Protein AF-0000000079077579 (afdb_homodimer)

Foldseek 3Di:
DDDDDDPCVVVVVLVVQLVCQVVVHPFQAWEDEPRDTGTHHLVLLLVFFVQSVCLLVVPDPQNRDRYHYDPDADPVLVNQVRVCSSPVDHDDDPVCNVRNVVVCVVRVGPPPD/DDDDDDPCVVVVVLVVQLVCQVVVHPFQAWEDEPRDTGTHHLVLLLVFFVQSVCLLVVPDPQNRDRYHYDPDADPVLVNQVRVCSSPVDHDDDPVCNVRNVVVCVVRRGPPPD

Secondary structure (DSSP, 8-state):
-EEEE-HHHHHHHHHHHHHHHHTT-S--EEEEETTEEEEE-HHHHHHHBHHHHHHHHS--GGGG-SEEE--SS-HHHHHHHHHHHHHSEEEE-TTTHHHHHHHHHHHTBSS--/-EEEE-HHHHHHHHHHHHHHHHTT-S--EEEEETTEEEEE-HHHHHHHBHHHHHHHHS--GGGG-SEEE--SS-HHHHHHHHHHHHHSEEEE-TTTHHHHHHHHHHTTBSS--

pLDDT: mean 91.96, std 8.27, range [50.0, 98.5]

Sequence (226 aa):
MRNIQCSSHKTFLLAQLGKFRNDSRLCDVTLVVKGTRINAHRLVLAASSKYFETMFTSGMVESREHDIKMNGIEARTLDALVNFCYSGEVNIDDNNVQDILAGACLLQLSDVKMRNIQCSSHKTFLLAQLGKFRNDSRLCDVTLVVKGTRINAHRLVLAASSKYFETMFTSGMVESREHDIKMNGIEARTLDALVNFCYSGEVNIDDNNVQDILAGACLLQLSDVK

InterPro domains:
  IPR000210 BTB/POZ domain [PF00651] (18-112)
  IPR000210 BTB/POZ domain [PS50097] (27-94)
  IPR000210 BTB/POZ domain [SM00225] (27-113)
  IPR011333 SKP1/BTB/POZ domain superfamily [G3DSA:3.30.710.10] (2-113)
  IPR011333 SKP1/BTB/POZ domain superfamily [SSF54695] (4-112)

Radius of gyration: 18.36 Å; Cα contacts (8 Å, |Δi|>4): 356; chains: 2; bounding box: 38×51×37 Å

Nearest PDB structures (foldseek):
  9etw-assembly1_B  TM=9.483E-01  e=9.171E-13  Homo sapiens
  8gq6-assembly1_A  TM=9.355E-01  e=5.181E-12  Homo sapiens
  8h3f-assembly1_M  TM=9.272E-01  e=2.490E-12  Homo sapiens
  8h33-assembly1_B  TM=9.217E-01  e=5.920E-12  Homo sapiens
  8h3r-assembly1_B  TM=9.304E-01  e=7.229E-12  Homo sapiens

Structure (mmCIF, N/CA/C/O backbone):
data_AF-0000000079077579-model_v1
#
loop_
_entity.id
_entity.type
_entity.pdbx_description
1 polymer 'BTB/POZ domain protein'
#
loop_
_atom_site.group_PDB
_atom_site.id
_atom_site.type_symbol
_atom_site.label_atom_id
_atom_site.label_alt_id
_atom_site.label_comp_id
_atom_site.label_asym_id
_atom_site.label_entity_id
_atom_site.label_seq_id
_atom_site.pdbx_PDB_ins_code
_atom_site.Cartn_x
_atom_site.Cartn_y
_atom_site.Cartn_z
_atom_site.occupancy
_atom_site.B_iso_or_equiv
_atom_site.auth_seq_id
_atom_site.auth_comp_id
_atom_site.auth_asym_id
_atom_site.auth_atom_id
_atom_site.pdbx_PDB_model_num
ATOM 1 N N . MET A 1 1 ? -14.906 -20.062 -17.391 1 66 1 MET A N 1
ATOM 2 C CA . MET A 1 1 ? -13.961 -19.141 -16.766 1 66 1 MET A CA 1
ATOM 3 C C . MET A 1 1 ? -14.531 -18.547 -15.477 1 66 1 MET A C 1
ATOM 5 O O . MET A 1 1 ? -15.664 -18.062 -15.469 1 66 1 MET A O 1
ATOM 9 N N . ARG A 1 2 ? -14.195 -19.219 -14.375 1 74.25 2 ARG A N 1
ATOM 10 C CA . ARG A 1 2 ? -14.758 -18.766 -13.102 1 74.25 2 ARG A CA 1
ATOM 11 C C . ARG A 1 2 ? -13.891 -17.688 -12.469 1 74.25 2 ARG A C 1
ATOM 13 O O . ARG A 1 2 ? -12.664 -17.766 -12.5 1 74.25 2 ARG A O 1
ATOM 20 N N . ASN A 1 3 ? -14.547 -16.5 -12.258 1 81.06 3 ASN A N 1
ATOM 21 C CA . ASN A 1 3 ? -13.914 -15.414 -11.523 1 81.06 3 ASN A CA 1
ATOM 22 C C . ASN A 1 3 ? -14.086 -15.57 -10.016 1 81.06 3 ASN A C 1
ATOM 24 O O . ASN A 1 3 ? -15.211 -15.68 -9.523 1 81.06 3 ASN A O 1
ATOM 28 N N . ILE A 1 4 ? -12.969 -15.891 -9.281 1 82 4 ILE A N 1
ATOM 29 C CA . ILE A 1 4 ? -13.016 -15.93 -7.824 1 82 4 ILE A CA 1
ATOM 30 C C . ILE A 1 4 ? -12.773 -14.531 -7.262 1 82 4 ILE A C 1
ATOM 32 O O . ILE A 1 4 ? -11.82 -13.852 -7.66 1 82 4 ILE A O 1
ATOM 36 N N . GLN A 1 5 ? -13.781 -13.961 -6.691 1 77.81 5 GLN A N 1
ATOM 37 C CA . GLN A 1 5 ? -13.664 -12.68 -6.004 1 77.81 5 GLN A CA 1
ATOM 38 C C . GLN A 1 5 ? -13.711 -12.859 -4.488 1 77.81 5 GLN A C 1
ATOM 40 O O . GLN A 1 5 ? -14.648 -13.469 -3.963 1 77.81 5 GLN A O 1
ATOM 45 N N . CYS A 1 6 ? -12.648 -12.555 -3.863 1 77.69 6 CYS A N 1
ATOM 46 C CA . CYS A 1 6 ? -12.641 -12.594 -2.404 1 77.69 6 CYS A CA 1
ATOM 47 C C . CYS A 1 6 ? -12.992 -11.234 -1.819 1 77.69 6 CYS A C 1
ATOM 49 O O . CYS A 1 6 ? -12.164 -10.32 -1.814 1 77.69 6 CYS A O 1
ATOM 51 N N . SER A 1 7 ? -14.172 -11.047 -1.451 1 74.38 7 SER A N 1
ATOM 52 C CA . SER A 1 7 ? -14.703 -9.766 -0.982 1 74.38 7 SER A CA 1
ATOM 53 C C . SER A 1 7 ? -14.008 -9.312 0.297 1 74.38 7 SER A C 1
ATOM 55 O O . SER A 1 7 ? -13.93 -8.117 0.574 1 74.38 7 SER A O 1
ATOM 57 N N . SER A 1 8 ? -13.523 -10.305 0.993 1 82.25 8 SER A N 1
ATOM 58 C CA . SER A 1 8 ? -12.883 -9.961 2.258 1 82.25 8 SER A CA 1
ATOM 59 C C . SER A 1 8 ? -11.453 -9.484 2.043 1 82.25 8 SER A C 1
ATOM 61 O O . SER A 1 8 ? -10.82 -8.961 2.963 1 82.25 8 SER A O 1
ATOM 63 N N . HIS A 1 9 ? -11.016 -9.664 0.833 1 86.44 9 HIS A N 1
ATOM 64 C CA . HIS A 1 9 ? -9.617 -9.344 0.563 1 86.44 9 HIS A CA 1
ATOM 65 C C . HIS A 1 9 ? -9.344 -7.855 0.756 1 86.44 9 HIS A C 1
ATOM 67 O O . HIS A 1 9 ? -8.344 -7.477 1.359 1 86.44 9 HIS A O 1
ATOM 73 N N . LYS A 1 10 ? -10.258 -7.059 0.278 1 84.94 10 LYS A N 1
ATOM 74 C CA . LYS A 1 10 ? -10.078 -5.609 0.347 1 84.94 10 LYS A CA 1
ATOM 75 C C . LYS A 1 10 ? -9.945 -5.141 1.793 1 84.94 10 LYS A C 1
ATOM 77 O O . LYS A 1 10 ? -9.008 -4.41 2.129 1 84.94 10 LYS A O 1
ATOM 82 N N . THR A 1 11 ? -10.859 -5.605 2.514 1 86.38 11 THR A N 1
ATOM 83 C CA . THR A 1 11 ? -10.844 -5.227 3.924 1 86.38 11 THR A CA 1
ATOM 84 C C . THR A 1 11 ? -9.602 -5.773 4.613 1 86.38 11 THR A C 1
ATOM 86 O O . THR A 1 11 ? -8.992 -5.086 5.438 1 86.38 11 THR A O 1
ATOM 89 N N . PHE A 1 12 ? -9.273 -6.969 4.254 1 90.62 12 PHE A N 1
ATOM 90 C CA . PHE A 1 12 ? -8.086 -7.594 4.836 1 90.62 12 PHE A CA 1
ATOM 91 C C . PHE A 1 12 ? -6.828 -6.824 4.465 1 90.62 12 PHE A C 1
ATOM 93 O O . PHE A 1 12 ? -6 -6.527 5.328 1 90.62 12 PHE A O 1
ATOM 100 N N . LEU A 1 13 ? -6.707 -6.492 3.25 1 92.62 13 LEU A N 1
ATOM 101 C CA . LEU A 1 13 ? -5.527 -5.785 2.766 1 92.62 13 LEU A CA 1
ATOM 102 C C . LEU A 1 13 ? -5.371 -4.441 3.471 1 92.62 13 LEU A C 1
ATOM 104 O O . LEU A 1 13 ? -4.281 -4.102 3.938 1 92.62 13 LEU A O 1
ATOM 108 N N . LEU A 1 14 ? -6.434 -3.725 3.6 1 90.5 14 LEU A N 1
ATOM 109 C CA . LEU A 1 14 ? -6.387 -2.414 4.242 1 90.5 14 LEU A CA 1
ATOM 110 C C . LEU A 1 14 ? -5.98 -2.539 5.703 1 90.5 14 LEU A C 1
ATOM 112 O O . LEU A 1 14 ? -5.184 -1.739 6.199 1 90.5 14 LEU A O 1
ATOM 116 N N . ALA A 1 15 ? -6.551 -3.508 6.344 1 93.31 15 ALA A N 1
ATOM 117 C CA . ALA A 1 15 ? -6.199 -3.75 7.742 1 93.31 15 ALA A CA 1
ATOM 118 C C . ALA A 1 15 ? -4.711 -4.062 7.883 1 93.31 15 ALA A C 1
ATOM 120 O O . ALA A 1 15 ? -4.055 -3.582 8.812 1 93.31 15 ALA A O 1
ATOM 121 N N . GLN A 1 16 ? -4.234 -4.801 6.957 1 95.31 16 GLN A N 1
ATOM 122 C CA . GLN A 1 16 ? -2.824 -5.176 7 1 95.31 16 GLN A CA 1
ATOM 123 C C . GLN A 1 16 ? -1.927 -3.969 6.738 1 95.31 16 GLN A C 1
ATOM 125 O O . GLN A 1 16 ? -0.873 -3.828 7.363 1 95.31 16 GLN A O 1
ATOM 130 N N . LEU A 1 17 ? -2.328 -3.115 5.812 1 96.88 17 LEU A N 1
ATOM 131 C CA . LEU A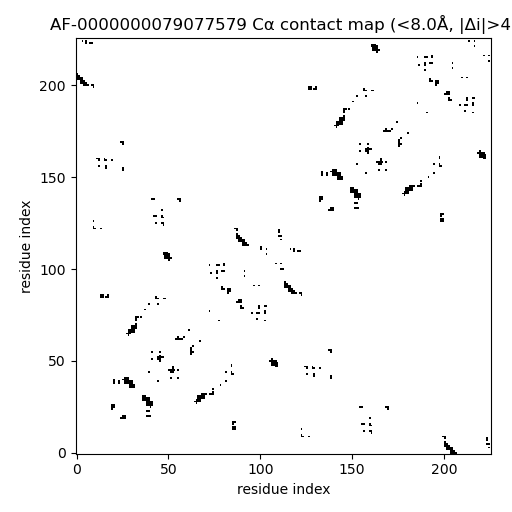 1 17 ? -1.558 -1.9 5.57 1 96.88 17 LEU A CA 1
ATOM 132 C C . LEU A 1 17 ? -1.442 -1.066 6.84 1 96.88 17 LEU A C 1
ATOM 134 O O . LEU A 1 17 ? -0.363 -0.563 7.164 1 96.88 17 LEU A O 1
ATOM 138 N N . GLY A 1 18 ? -2.561 -0.955 7.516 1 96.31 18 GLY A N 1
ATOM 139 C CA . GLY A 1 18 ? -2.541 -0.246 8.781 1 96.31 18 GLY A CA 1
ATOM 140 C C . GLY A 1 18 ? -1.632 -0.889 9.812 1 96.31 18 GLY A C 1
ATOM 141 O O . GLY A 1 18 ? -0.899 -0.195 10.523 1 96.31 18 GLY A O 1
ATOM 142 N N . LYS A 1 19 ? -1.701 -2.17 9.898 1 97.12 19 LYS A N 1
ATOM 143 C CA . LYS A 1 19 ? -0.856 -2.908 10.836 1 97.12 19 LYS A CA 1
ATOM 144 C C . LYS A 1 19 ? 0.623 -2.705 10.516 1 97.12 19 LYS A C 1
ATOM 146 O O . LYS A 1 19 ? 1.438 -2.516 11.422 1 97.12 19 LYS A O 1
ATOM 151 N N . PHE A 1 20 ? 0.963 -2.758 9.297 1 97.25 20 PHE A N 1
ATOM 152 C CA . PHE A 1 20 ? 2.346 -2.549 8.883 1 97.25 20 PHE A CA 1
ATOM 153 C C . PHE A 1 20 ? 2.83 -1.164 9.297 1 97.25 20 PHE A C 1
ATOM 155 O O . PHE A 1 20 ? 3.973 -1.004 9.727 1 97.25 20 PHE A O 1
ATOM 162 N N . ARG A 1 21 ? 1.943 -0.185 9.141 1 97.5 21 ARG A N 1
ATOM 163 C CA . ARG A 1 21 ? 2.33 1.158 9.562 1 97.5 21 ARG A CA 1
ATOM 164 C C . ARG A 1 21 ? 2.539 1.222 11.07 1 97.5 21 ARG A C 1
ATOM 166 O O . ARG A 1 21 ? 3.547 1.752 11.539 1 97.5 21 ARG A O 1
ATOM 173 N N . ASN A 1 22 ? 1.614 0.66 11.836 1 96.38 22 ASN A N 1
ATOM 174 C CA . ASN A 1 22 ? 1.682 0.683 13.289 1 96.38 22 ASN A CA 1
ATOM 175 C C . ASN A 1 22 ? 2.939 -0.014 13.805 1 96.38 22 ASN A C 1
ATOM 177 O O . ASN A 1 22 ? 3.51 0.394 14.82 1 96.38 22 ASN A O 1
ATOM 181 N N . ASP A 1 23 ? 3.373 -1.001 13.094 1 96.38 23 ASP A N 1
ATOM 182 C CA . ASP A 1 23 ? 4.559 -1.768 13.469 1 96.38 23 ASP A CA 1
ATOM 183 C C . ASP A 1 23 ? 5.816 -1.173 12.844 1 96.38 23 ASP A C 1
ATOM 185 O O . ASP A 1 23 ? 6.91 -1.722 13 1 96.38 23 ASP A O 1
ATOM 189 N N . SER A 1 24 ? 5.68 -0.081 12.18 1 95.94 24 SER A N 1
ATOM 190 C CA . SER A 1 24 ? 6.785 0.564 11.477 1 95.94 24 SER A CA 1
ATOM 191 C C . SER A 1 24 ? 7.52 -0.424 10.578 1 95.94 24 SER A C 1
ATOM 193 O O . SER A 1 24 ? 8.75 -0.406 10.5 1 95.94 24 SER A O 1
ATOM 195 N N . ARG A 1 25 ? 6.742 -1.305 9.945 1 95.56 25 ARG A N 1
ATOM 196 C CA . ARG A 1 25 ? 7.301 -2.275 9.016 1 95.56 25 ARG A CA 1
ATOM 197 C C . ARG A 1 25 ? 7.164 -1.793 7.574 1 95.56 25 ARG A C 1
ATOM 199 O O . ARG A 1 25 ? 6.113 -1.28 7.184 1 95.56 25 ARG A O 1
ATOM 206 N N . LEU A 1 26 ? 8.234 -1.85 6.848 1 96 26 LEU A N 1
ATOM 207 C CA . LEU A 1 26 ? 8.344 -1.517 5.43 1 96 26 LEU A CA 1
ATOM 208 C C . LEU A 1 26 ? 8.047 -0.04 5.195 1 96 26 LEU A C 1
ATOM 210 O O . LEU A 1 26 ? 7.738 0.363 4.07 1 96 26 LEU A O 1
ATOM 214 N N . CYS A 1 27 ? 7.957 0.761 6.25 1 97.5 27 CYS A N 1
ATOM 215 C CA . CYS A 1 27 ? 7.805 2.199 6.062 1 97.5 27 CYS A CA 1
ATOM 216 C C . CYS A 1 27 ? 9 2.781 5.312 1 97.5 27 CYS A C 1
ATOM 218 O O . CYS A 1 27 ? 10.148 2.463 5.621 1 97.5 27 CYS A O 1
ATOM 220 N N . ASP A 1 28 ? 8.688 3.697 4.363 1 96.62 28 ASP A N 1
ATOM 221 C CA . ASP A 1 28 ? 9.781 4.195 3.539 1 96.62 28 ASP A CA 1
ATOM 222 C C . ASP A 1 28 ? 9.812 5.723 3.527 1 96.62 28 ASP A C 1
ATOM 224 O O . ASP A 1 28 ? 10.531 6.328 2.734 1 96.62 28 ASP A O 1
ATOM 228 N N . VAL A 1 29 ? 9.039 6.367 4.324 1 97.56 29 VAL A N 1
ATOM 229 C CA . VAL A 1 29 ? 9.078 7.82 4.461 1 97.56 29 VAL A CA 1
ATOM 230 C C . VAL A 1 29 ? 8.711 8.219 5.891 1 97.56 29 VAL A C 1
ATOM 232 O O . VAL A 1 29 ? 7.902 7.547 6.535 1 97.56 29 VAL A O 1
ATOM 235 N N . THR A 1 30 ? 9.352 9.18 6.324 1 98.12 30 THR A N 1
ATOM 236 C CA . THR A 1 30 ? 9.023 9.812 7.598 1 98.12 30 THR A CA 1
ATOM 237 C C . THR A 1 30 ? 8.672 11.289 7.391 1 98.12 30 THR A C 1
ATOM 239 O O . THR A 1 30 ? 9.469 12.047 6.836 1 98.12 30 THR A O 1
ATOM 242 N N . LEU A 1 31 ? 7.445 11.664 7.805 1 97.62 31 LEU A N 1
ATOM 243 C CA . LEU A 1 31 ? 7.031 13.062 7.773 1 97.62 31 LEU A CA 1
ATOM 244 C C . LEU A 1 31 ? 7.363 13.758 9.094 1 97.62 31 LEU A C 1
ATOM 246 O O . LEU A 1 31 ? 7.016 13.258 10.164 1 97.62 31 LEU A O 1
ATOM 250 N N . VAL A 1 32 ? 8.062 14.867 8.969 1 97.75 32 VAL A N 1
ATOM 251 C CA . VAL A 1 32 ? 8.555 15.547 10.164 1 97.75 32 VAL A CA 1
ATOM 252 C C . VAL A 1 32 ? 7.875 16.906 10.305 1 97.75 32 VAL A C 1
ATOM 254 O O . VAL A 1 32 ? 7.875 17.703 9.359 1 97.75 32 VAL A O 1
ATOM 257 N N . VAL A 1 33 ? 7.219 17.094 11.461 1 96.62 33 VAL A N 1
ATOM 258 C CA . VAL A 1 33 ? 6.602 18.359 11.797 1 96.62 33 VAL A CA 1
ATOM 259 C C . VAL A 1 33 ? 7.078 18.828 13.172 1 96.62 33 VAL A C 1
ATOM 261 O O . VAL A 1 33 ? 6.707 18.25 14.195 1 96.62 33 VAL A O 1
ATOM 264 N N . LYS A 1 34 ? 7.809 19.953 13.234 1 93.5 34 LYS A N 1
ATOM 265 C CA . LYS A 1 34 ? 8.289 20.547 14.484 1 93.5 34 LYS A CA 1
ATOM 266 C C . LYS A 1 34 ? 8.812 19.469 15.43 1 93.5 34 LYS A C 1
ATOM 268 O O . LYS A 1 34 ? 8.422 19.422 16.609 1 93.5 34 LYS A O 1
ATOM 273 N N . GLY A 1 35 ? 9.586 18.594 14.977 1 94.19 35 GLY A N 1
ATOM 274 C CA . GLY A 1 35 ? 10.25 17.578 15.789 1 94.19 35 GLY A CA 1
ATOM 275 C C . GLY A 1 35 ? 9.484 16.266 15.867 1 94.19 35 GLY A C 1
ATOM 276 O O . GLY A 1 35 ? 10.039 15.242 16.25 1 94.19 35 GLY A O 1
ATOM 277 N N . THR A 1 36 ? 8.203 16.281 15.562 1 97.06 36 THR A N 1
ATOM 278 C CA . THR A 1 36 ? 7.406 15.07 15.539 1 97.06 36 THR A CA 1
ATOM 279 C C . THR A 1 36 ? 7.656 14.281 14.258 1 97.06 36 THR A C 1
ATOM 281 O O . THR A 1 36 ? 7.715 14.859 13.172 1 97.06 36 THR A O 1
ATOM 284 N N . ARG A 1 37 ? 7.836 12.938 14.445 1 97.69 37 ARG A N 1
ATOM 285 C CA . ARG A 1 37 ? 8.133 12.055 13.328 1 97.69 37 ARG A CA 1
ATOM 286 C C . ARG A 1 37 ? 6.988 11.078 13.086 1 97.69 37 ARG A C 1
ATOM 288 O O . ARG A 1 37 ? 6.562 10.375 14.008 1 97.69 37 ARG A O 1
ATOM 295 N N . ILE A 1 38 ? 6.441 11.062 11.867 1 97.88 38 ILE A N 1
ATOM 296 C CA . ILE A 1 38 ? 5.328 10.203 11.477 1 97.88 38 ILE A CA 1
ATOM 297 C C . ILE A 1 38 ? 5.766 9.281 10.344 1 97.88 38 ILE A C 1
ATOM 299 O O . ILE A 1 38 ? 5.973 9.734 9.211 1 97.88 38 ILE A O 1
ATOM 303 N N . ASN A 1 39 ? 5.863 7.996 10.68 1 98 39 ASN A N 1
ATOM 304 C CA . ASN A 1 39 ? 6.242 7.012 9.672 1 98 39 ASN A CA 1
ATOM 305 C C . ASN A 1 39 ? 5.055 6.602 8.805 1 98 39 ASN A C 1
ATOM 307 O O . ASN A 1 39 ? 3.934 6.48 9.305 1 98 39 ASN A O 1
ATOM 311 N N . ALA A 1 40 ? 5.336 6.426 7.551 1 98.25 40 ALA A N 1
ATOM 312 C CA . ALA A 1 40 ? 4.281 6.016 6.629 1 98.25 40 ALA A CA 1
ATOM 313 C C . ALA A 1 40 ? 4.867 5.316 5.406 1 98.25 40 ALA A C 1
ATOM 315 O O . ALA A 1 40 ? 6.074 5.07 5.34 1 98.25 40 ALA A O 1
ATOM 316 N N . HIS A 1 41 ? 4.043 4.875 4.562 1 98.5 41 HIS A N 1
ATOM 317 C CA . HIS A 1 41 ? 4.414 4.328 3.26 1 98.5 41 HIS A CA 1
ATOM 318 C C . HIS A 1 41 ? 4.086 5.309 2.139 1 98.5 41 HIS A C 1
ATOM 320 O O . HIS A 1 41 ? 2.945 5.762 2.018 1 98.5 41 HIS A O 1
ATOM 326 N N . ARG A 1 42 ? 5.074 5.59 1.284 1 98.06 42 ARG A N 1
ATOM 327 C CA . ARG A 1 42 ? 4.859 6.492 0.159 1 98.06 42 ARG A CA 1
ATOM 328 C C . ARG A 1 42 ? 3.68 6.035 -0.693 1 98.06 42 ARG A C 1
ATOM 330 O O . ARG A 1 42 ? 2.859 6.855 -1.118 1 98.06 42 ARG A O 1
ATOM 337 N N . LEU A 1 43 ? 3.574 4.754 -0.925 1 98 43 LEU A N 1
ATOM 338 C CA . LEU A 1 43 ? 2.551 4.176 -1.79 1 98 43 LEU A CA 1
ATOM 339 C C . LEU A 1 43 ? 1.154 4.508 -1.277 1 98 43 LEU A C 1
ATOM 341 O O . LEU A 1 43 ? 0.307 4.984 -2.035 1 98 43 LEU A O 1
ATOM 345 N N . VAL A 1 44 ? 0.924 4.266 0.018 1 97.81 44 VAL A N 1
ATOM 346 C CA . VAL A 1 44 ? -0.395 4.48 0.603 1 97.81 44 VAL A CA 1
ATOM 347 C C . VAL A 1 44 ? -0.73 5.973 0.583 1 97.81 44 VAL A C 1
ATOM 349 O O . VAL A 1 44 ? -1.842 6.359 0.218 1 97.81 44 VAL A O 1
ATOM 352 N N . LEU A 1 45 ? 0.228 6.812 0.948 1 97.44 45 LEU A N 1
ATOM 353 C CA . LEU A 1 45 ? 0.012 8.258 0.939 1 97.44 45 LEU A CA 1
ATOM 354 C C . LEU A 1 45 ? -0.295 8.75 -0.47 1 97.44 45 LEU A C 1
ATOM 356 O O . LEU A 1 45 ? -1.256 9.492 -0.676 1 97.44 45 LEU A O 1
ATOM 360 N N . ALA A 1 46 ? 0.483 8.328 -1.456 1 97.25 46 ALA A N 1
ATOM 361 C CA . ALA A 1 46 ? 0.306 8.75 -2.842 1 97.25 46 ALA A CA 1
ATOM 362 C C . ALA A 1 46 ? -1.035 8.281 -3.395 1 97.25 46 ALA A C 1
ATOM 364 O O . ALA A 1 46 ? -1.666 8.977 -4.191 1 97.25 46 ALA A O 1
ATOM 365 N N . ALA A 1 47 ? -1.442 7.133 -2.961 1 96.5 47 ALA A N 1
ATOM 366 C CA . ALA A 1 47 ? -2.684 6.539 -3.453 1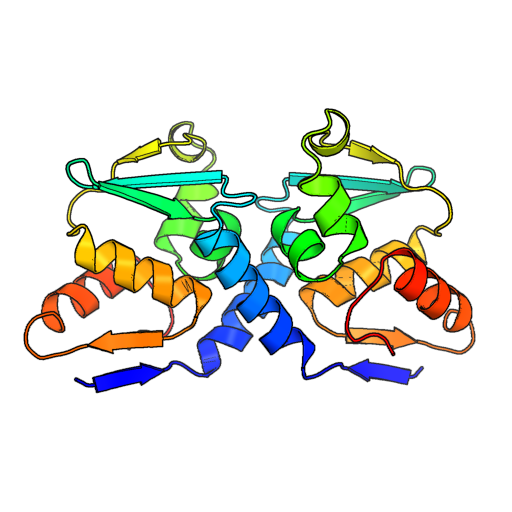 96.5 47 ALA A CA 1
ATOM 367 C C . ALA A 1 47 ? -3.9 7.258 -2.879 1 96.5 47 ALA A C 1
ATOM 369 O O . ALA A 1 47 ? -4.996 7.18 -3.438 1 96.5 47 ALA A O 1
ATOM 370 N N . SER A 1 48 ? -3.768 7.926 -1.803 1 95.75 48 SER A N 1
ATOM 371 C CA . SER A 1 48 ? -4.898 8.516 -1.097 1 95.75 48 SER A CA 1
ATOM 372 C C . SER A 1 48 ? -4.895 10.039 -1.22 1 95.75 48 SER A C 1
ATOM 374 O O . SER A 1 48 ? -5.902 10.695 -0.95 1 95.75 48 SER A O 1
ATOM 376 N N . SER A 1 49 ? -3.816 10.617 -1.579 1 96.12 49 SER A N 1
ATOM 377 C CA . SER A 1 49 ? -3.611 12.062 -1.56 1 96.12 49 SER 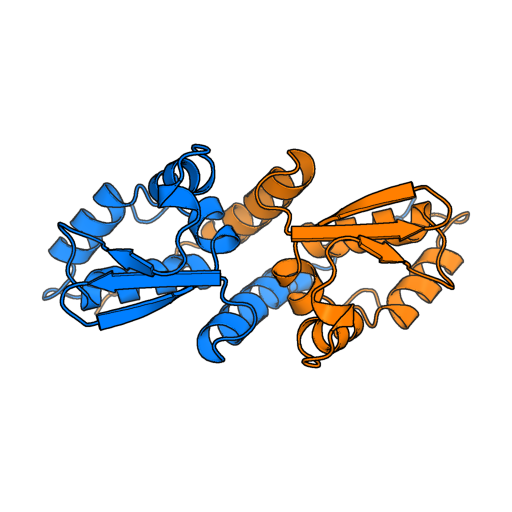A CA 1
ATOM 378 C C . SER A 1 49 ? -2.895 12.539 -2.82 1 96.12 49 SER A C 1
ATOM 380 O O . SER A 1 49 ? -1.755 12.148 -3.078 1 96.12 49 SER A O 1
ATOM 382 N N . LYS A 1 50 ? -3.531 13.43 -3.582 1 95.31 50 LYS A N 1
ATOM 383 C CA . LYS A 1 50 ? -2.908 13.977 -4.785 1 95.31 50 LYS A CA 1
ATOM 384 C C . LYS A 1 50 ? -1.664 14.789 -4.438 1 95.31 50 LYS A C 1
ATOM 386 O O . LYS A 1 50 ? -0.699 14.812 -5.207 1 95.31 50 LYS A O 1
ATOM 391 N N . TYR A 1 51 ? -1.635 15.422 -3.318 1 95.62 51 TYR A N 1
ATOM 392 C CA . TYR A 1 51 ? -0.473 16.141 -2.805 1 95.62 51 TYR A CA 1
ATOM 393 C C . TYR A 1 51 ? 0.726 15.203 -2.668 1 95.62 51 TYR A C 1
ATOM 395 O O . TYR A 1 51 ? 1.795 15.477 -3.221 1 95.62 51 TYR A O 1
ATOM 403 N N . PHE A 1 52 ? 0.529 14.117 -2.014 1 96.38 52 PHE A N 1
ATOM 404 C CA . PHE A 1 52 ? 1.61 13.164 -1.804 1 96.38 52 PHE A CA 1
ATOM 405 C C . PHE A 1 52 ? 1.954 12.438 -3.1 1 96.38 52 PHE A C 1
ATOM 407 O O . PHE A 1 52 ? 3.115 12.102 -3.34 1 96.38 52 PHE A O 1
ATOM 414 N N . GLU A 1 53 ? 0.937 12.188 -3.93 1 96.62 53 GLU A N 1
ATOM 415 C CA . GLU A 1 53 ? 1.222 11.586 -5.23 1 96.62 53 GLU A CA 1
ATOM 416 C C . GLU A 1 53 ? 2.188 12.453 -6.035 1 96.62 53 GLU A C 1
ATOM 418 O O . GLU A 1 53 ? 3.189 11.953 -6.555 1 96.62 53 GLU A O 1
ATOM 423 N N . THR A 1 54 ? 1.913 13.695 -6.145 1 95.5 54 THR A N 1
ATOM 424 C CA . THR A 1 54 ? 2.766 14.633 -6.863 1 95.5 54 THR A CA 1
ATOM 425 C C . THR A 1 54 ? 4.148 14.711 -6.219 1 95.5 54 THR A C 1
ATOM 427 O O . THR A 1 54 ? 5.164 14.672 -6.914 1 95.5 54 THR A O 1
ATOM 430 N N . MET A 1 55 ? 4.168 14.727 -4.969 1 94.44 55 MET A N 1
ATOM 431 C CA . MET A 1 55 ? 5.422 14.844 -4.234 1 94.44 55 MET A CA 1
ATOM 432 C C . MET A 1 55 ? 6.328 13.648 -4.496 1 94.44 55 MET A C 1
ATOM 434 O O . MET A 1 55 ? 7.516 13.812 -4.77 1 94.44 55 MET A O 1
ATOM 438 N N . PHE A 1 56 ? 5.754 12.469 -4.453 1 96 56 PHE A N 1
ATOM 439 C CA . PHE A 1 56 ? 6.574 11.258 -4.484 1 96 56 PHE A CA 1
ATOM 440 C C . PHE A 1 56 ? 6.836 10.82 -5.918 1 96 56 PHE A C 1
ATOM 442 O O . PHE A 1 56 ? 7.703 9.977 -6.168 1 96 56 PHE A O 1
ATOM 449 N N . THR A 1 57 ? 6.102 11.328 -6.852 1 94.25 57 THR A N 1
ATOM 450 C CA . THR A 1 57 ? 6.293 1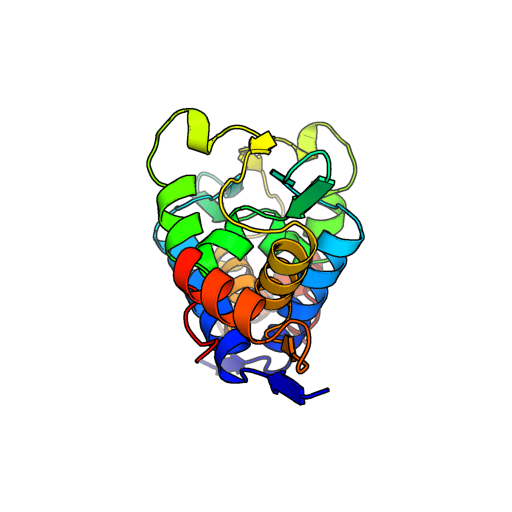0.891 -8.227 1 94.25 57 THR A CA 1
ATOM 451 C C . THR A 1 57 ? 6.867 12.016 -9.078 1 94.25 57 THR A C 1
ATOM 453 O O . THR A 1 57 ? 7 11.875 -10.297 1 94.25 57 THR A O 1
ATOM 456 N N . SER A 1 58 ? 7.16 13.141 -8.586 1 90.38 58 SER A N 1
ATOM 457 C CA . SER A 1 58 ? 7.656 14.312 -9.297 1 90.38 58 SER A CA 1
ATOM 458 C C . SER A 1 58 ? 9.062 14.078 -9.836 1 90.38 58 SER A C 1
ATOM 460 O O . SER A 1 58 ? 9.492 14.758 -10.773 1 90.38 58 SER A O 1
ATOM 462 N N . GLY A 1 59 ? 9.805 13.133 -9.414 1 85.44 59 GLY A N 1
ATOM 463 C CA . GLY A 1 59 ? 11.164 12.859 -9.867 1 85.44 59 GLY A CA 1
ATOM 464 C C . GLY A 1 59 ? 12.203 13.75 -9.219 1 85.44 59 GLY A C 1
ATOM 465 O O . GLY A 1 59 ? 13.398 13.57 -9.43 1 85.44 59 GLY A O 1
ATOM 466 N N . MET A 1 60 ? 11.812 14.594 -8.383 1 85.56 60 MET A N 1
ATOM 467 C CA . MET A 1 60 ? 12.75 15.508 -7.723 1 85.56 60 MET A CA 1
ATOM 468 C C . MET A 1 60 ? 13.492 14.805 -6.59 1 85.56 60 MET A C 1
ATOM 470 O O . MET A 1 60 ? 12.984 13.836 -6.02 1 85.56 60 MET A O 1
ATOM 474 N N . VAL A 1 61 ? 14.594 15.289 -6.297 1 85.12 61 VAL A N 1
ATOM 475 C CA . VAL A 1 61 ? 15.461 14.711 -5.277 1 85.12 61 VAL A CA 1
ATOM 476 C C . VAL A 1 61 ? 14.727 14.656 -3.941 1 85.12 61 VAL A C 1
ATOM 478 O O . VAL A 1 61 ? 14.789 13.648 -3.232 1 85.12 61 VAL A O 1
ATOM 481 N N . GLU A 1 62 ? 14.023 15.719 -3.629 1 81.06 62 GLU A N 1
ATOM 482 C CA . GLU A 1 62 ? 13.336 15.836 -2.346 1 81.06 62 GLU A CA 1
ATOM 483 C C . GLU A 1 62 ? 12.273 14.75 -2.191 1 81.06 62 GLU A C 1
ATOM 485 O O . GLU A 1 62 ? 11.93 14.367 -1.073 1 81.06 62 GLU A O 1
ATOM 490 N N . SER A 1 63 ? 11.859 14.312 -3.365 1 83.12 63 SER A N 1
ATOM 491 C CA . SER A 1 63 ? 10.789 13.312 -3.34 1 83.12 63 SER A CA 1
ATOM 492 C C . SER A 1 63 ? 11.32 11.953 -2.906 1 83.12 63 SER A C 1
ATOM 494 O O . SER A 1 63 ? 10.547 11.07 -2.527 1 83.12 63 SER A O 1
ATOM 496 N N . ARG A 1 64 ? 12.609 11.859 -2.828 1 88.81 64 ARG A N 1
ATOM 497 C CA . ARG A 1 64 ? 13.219 10.57 -2.518 1 88.81 64 ARG A CA 1
ATOM 498 C C . ARG A 1 64 ? 13.82 10.57 -1.119 1 88.81 64 ARG A C 1
ATOM 500 O O . ARG A 1 64 ? 14.297 9.539 -0.641 1 88.81 64 ARG A O 1
ATOM 507 N N . GLU A 1 65 ? 13.766 11.703 -0.508 1 92.62 65 GLU A N 1
ATOM 508 C CA . GLU A 1 65 ? 14.281 11.773 0.855 1 92.62 65 GLU A CA 1
ATOM 509 C C . GLU A 1 65 ? 13.43 10.945 1.812 1 92.62 65 GLU A C 1
ATOM 511 O O . GLU A 1 65 ? 12.211 10.867 1.652 1 92.62 65 GLU A O 1
ATOM 516 N N . HIS A 1 66 ? 14.156 10.391 2.723 1 94.69 66 HIS A N 1
ATOM 517 C CA . HIS A 1 66 ? 13.445 9.578 3.707 1 94.69 66 HIS A CA 1
ATOM 518 C C . HIS A 1 66 ? 12.648 10.453 4.668 1 94.69 66 HIS A C 1
ATOM 520 O O . HIS A 1 66 ? 11.5 10.148 4.988 1 94.69 66 HIS A O 1
ATOM 526 N N . ASP A 1 67 ? 13.406 11.516 5.219 1 96.75 67 ASP A N 1
ATOM 527 C CA . ASP A 1 67 ? 12.742 12.461 6.105 1 96.75 67 ASP A CA 1
ATOM 528 C C . ASP A 1 67 ? 12.266 13.695 5.34 1 96.75 67 ASP A C 1
ATOM 530 O O . ASP A 1 67 ? 13.078 14.438 4.781 1 96.75 67 ASP A O 1
ATOM 534 N N . ILE A 1 68 ? 11 13.914 5.355 1 96.06 68 ILE A N 1
ATOM 535 C CA . ILE A 1 68 ? 10.422 15.055 4.656 1 96.06 68 ILE A CA 1
ATOM 536 C C . ILE A 1 68 ? 9.82 16.031 5.672 1 96.06 68 ILE A C 1
ATOM 538 O O . ILE A 1 68 ? 8.938 15.656 6.445 1 96.06 68 ILE A O 1
ATOM 542 N N . LYS A 1 69 ? 10.258 17.234 5.664 1 95.69 69 LYS A N 1
ATOM 543 C CA . LYS A 1 69 ? 9.719 18.281 6.543 1 95.69 69 LYS A CA 1
ATOM 544 C C . LYS A 1 69 ? 8.414 18.844 5.988 1 95.69 69 LYS A C 1
ATOM 546 O O . LYS A 1 69 ? 8.352 19.234 4.824 1 95.69 69 LYS A O 1
ATOM 551 N N . MET A 1 70 ? 7.441 18.734 6.785 1 94.44 70 MET A N 1
ATOM 552 C CA . MET A 1 70 ? 6.141 19.281 6.422 1 94.44 70 MET A CA 1
ATOM 553 C C . MET A 1 70 ? 5.914 20.625 7.105 1 94.44 70 MET A C 1
ATOM 555 O O . MET A 1 70 ? 6.133 20.766 8.312 1 94.44 70 MET A O 1
ATOM 559 N N . ASN A 1 71 ? 5.461 21.578 6.305 1 92.75 71 ASN A N 1
ATOM 560 C CA . ASN A 1 71 ? 5.137 22.891 6.828 1 92.75 71 ASN A CA 1
ATOM 561 C C . ASN A 1 71 ? 3.656 23.219 6.652 1 92.75 71 ASN A C 1
ATOM 563 O O . ASN A 1 71 ? 2.988 22.641 5.789 1 92.75 71 ASN A O 1
ATOM 567 N N . GLY A 1 72 ? 3.105 24.094 7.512 1 92.12 72 GLY A N 1
ATOM 568 C CA . GLY A 1 72 ? 1.747 24.578 7.328 1 92.12 72 GLY A CA 1
ATOM 569 C C . GLY A 1 72 ? 0.698 23.625 7.887 1 92.12 72 GLY A C 1
ATOM 570 O O . GLY A 1 72 ? -0.494 23.781 7.613 1 92.12 72 GLY A O 1
ATOM 571 N N . ILE A 1 73 ? 1.13 22.594 8.578 1 95.5 73 ILE A N 1
ATOM 572 C CA . ILE A 1 73 ? 0.181 21.672 9.172 1 95.5 73 ILE A CA 1
ATOM 573 C C . ILE A 1 73 ? 0.681 21.219 10.547 1 95.5 73 ILE A C 1
ATOM 575 O O . ILE A 1 73 ? 1.88 21 10.734 1 95.5 73 ILE A O 1
ATOM 579 N N . GLU A 1 74 ? -0.225 21.141 11.438 1 95.94 74 GLU A N 1
ATOM 580 C CA . GLU A 1 74 ? 0.129 20.703 12.781 1 95.94 74 GLU A CA 1
ATOM 581 C C . GLU A 1 74 ? 0.353 19.188 12.82 1 95.94 74 GLU A C 1
ATOM 583 O O . GLU A 1 74 ? -0.287 18.438 12.086 1 95.94 74 GLU A O 1
ATOM 588 N N . ALA A 1 75 ? 1.181 18.75 13.852 1 96.44 75 ALA A N 1
ATOM 589 C CA . ALA A 1 75 ? 1.556 17.344 13.961 1 96.44 75 ALA A CA 1
ATOM 590 C C . ALA A 1 75 ? 0.332 16.469 14.211 1 96.44 75 ALA A C 1
ATOM 592 O O . ALA A 1 75 ? 0.165 15.422 13.57 1 96.44 75 ALA A O 1
ATOM 593 N N . ARG A 1 76 ? -0.481 16.891 15.125 1 95.75 76 ARG A N 1
ATOM 594 C CA . ARG A 1 76 ? -1.663 16.109 15.461 1 95.75 76 ARG A CA 1
ATOM 595 C C . ARG A 1 76 ? -2.598 15.977 14.266 1 95.75 76 ARG A C 1
ATOM 597 O O . ARG A 1 76 ? -3.156 14.906 14.023 1 95.75 76 ARG A O 1
ATOM 604 N N . THR A 1 77 ? -2.76 17.031 13.531 1 96.75 77 THR A N 1
ATOM 605 C CA . THR A 1 77 ? -3.607 17.031 12.352 1 96.75 77 THR A CA 1
ATOM 606 C C . THR A 1 77 ? -3.033 16.125 11.266 1 96.75 77 THR A C 1
ATOM 608 O O . THR A 1 77 ? -3.758 15.32 10.672 1 96.75 77 THR A O 1
ATOM 611 N N . LEU A 1 78 ? -1.742 16.234 11.055 1 97.56 78 LEU A N 1
ATOM 612 C CA . LEU A 1 78 ? -1.093 15.391 10.062 1 97.56 78 LEU A CA 1
ATOM 613 C C . LEU A 1 78 ? -1.242 13.922 10.422 1 97.56 78 LEU A C 1
ATOM 615 O O . LEU A 1 78 ? -1.574 13.094 9.562 1 97.56 78 LEU A O 1
ATOM 619 N N . ASP A 1 79 ? -1.025 13.641 11.648 1 97.19 79 ASP A N 1
ATOM 620 C CA . ASP A 1 79 ? -1.135 12.258 12.102 1 97.19 79 ASP A CA 1
ATOM 621 C C . ASP A 1 79 ? -2.539 11.711 11.859 1 97.19 79 ASP A C 1
ATOM 623 O O . ASP A 1 79 ? -2.697 10.578 11.391 1 97.19 79 ASP A O 1
ATOM 627 N N . ALA A 1 80 ? -3.557 12.5 12.18 1 95.81 80 ALA A N 1
ATOM 628 C CA . ALA A 1 80 ? -4.941 12.094 11.961 1 95.81 80 ALA A CA 1
ATOM 629 C C . ALA A 1 80 ? -5.219 11.852 10.477 1 95.81 80 ALA A C 1
ATOM 631 O O . ALA A 1 80 ? -5.906 10.898 10.117 1 95.81 80 ALA A O 1
ATOM 632 N N . LEU A 1 81 ? -4.668 12.711 9.68 1 96.62 81 LEU A N 1
ATOM 633 C CA . LEU A 1 81 ? -4.93 12.617 8.25 1 96.62 81 LEU A CA 1
ATOM 634 C C . LEU A 1 81 ? -4.148 11.461 7.629 1 96.62 81 LEU A C 1
ATOM 636 O O . LEU A 1 81 ? -4.637 10.797 6.711 1 96.62 81 LEU A O 1
ATOM 640 N N . VAL A 1 82 ? -2.918 11.25 8.109 1 97.38 82 VAL A N 1
ATOM 641 C CA . VAL A 1 82 ? -2.174 10.062 7.684 1 97.38 82 VAL A CA 1
ATOM 642 C C . VAL A 1 82 ? -2.934 8.805 8.094 1 97.38 82 VAL A C 1
ATOM 644 O O . VAL A 1 82 ? -3.062 7.867 7.301 1 97.38 82 VAL A O 1
ATOM 647 N N . ASN A 1 83 ? -3.475 8.758 9.289 1 95.56 83 ASN A N 1
ATOM 648 C CA . ASN A 1 83 ? -4.301 7.629 9.711 1 95.56 83 ASN A CA 1
ATOM 649 C C . ASN A 1 83 ? -5.5 7.434 8.789 1 95.56 83 ASN A C 1
ATOM 651 O O . ASN A 1 83 ? -5.867 6.305 8.469 1 95.56 83 ASN A O 1
ATOM 655 N N . PHE A 1 84 ? -6.043 8.516 8.406 1 95.06 84 PHE A N 1
ATOM 656 C CA . PHE A 1 84 ? -7.164 8.453 7.477 1 95.06 84 PHE A CA 1
ATOM 657 C C . PHE A 1 84 ? -6.762 7.75 6.188 1 95.06 84 PHE A C 1
ATOM 659 O O . PHE A 1 84 ? -7.543 6.984 5.621 1 95.06 84 PHE A O 1
ATOM 666 N N . CYS A 1 85 ? -5.578 7.98 5.707 1 95.94 85 CYS A N 1
ATOM 667 C CA . CYS A 1 85 ? -5.102 7.352 4.48 1 95.94 85 CYS A CA 1
ATOM 668 C C . CYS A 1 85 ? -5.102 5.832 4.605 1 95.94 85 CYS A C 1
ATOM 670 O O . CYS A 1 85 ? -5.352 5.125 3.631 1 95.94 85 CYS A O 1
ATOM 672 N N . TYR A 1 86 ? -4.891 5.316 5.789 1 95.38 86 TYR A N 1
ATOM 673 C CA . TYR A 1 86 ? -4.793 3.877 6.012 1 95.38 86 TYR A CA 1
ATOM 674 C C . TYR A 1 86 ? -6.148 3.289 6.383 1 95.38 86 TYR A C 1
ATOM 676 O O . TYR A 1 86 ? -6.418 2.115 6.117 1 95.38 86 TYR A O 1
ATOM 684 N N . SER A 1 87 ? -7.02 4.066 6.926 1 91.88 87 SER A N 1
ATOM 685 C CA . SER A 1 87 ? -8.195 3.484 7.562 1 91.88 87 SER A CA 1
ATOM 686 C C . SER A 1 87 ? -9.484 3.99 6.918 1 91.88 87 SER A C 1
ATOM 688 O O . SER A 1 87 ? -10.523 3.344 7.012 1 91.88 87 SER A O 1
ATOM 690 N N . GLY A 1 88 ? -9.43 5.168 6.383 1 91.25 88 GLY A N 1
ATOM 691 C CA . GLY A 1 88 ? -10.625 5.816 5.875 1 91.25 88 GLY A CA 1
ATOM 692 C C . GLY A 1 88 ? -11.469 6.457 6.965 1 91.25 88 GLY A C 1
ATOM 693 O O . GLY A 1 88 ? -12.633 6.793 6.742 1 91.25 88 GLY A O 1
ATOM 694 N N . GLU A 1 89 ? -10.828 6.551 8.117 1 91.25 89 GLU A N 1
ATOM 695 C CA . GLU A 1 89 ? -11.57 7.105 9.242 1 91.25 89 GLU A CA 1
ATOM 696 C C . GLU A 1 89 ? -10.805 8.266 9.891 1 91.25 89 GLU A C 1
ATOM 698 O O . GLU A 1 89 ? -9.578 8.234 9.969 1 91.25 89 GLU A O 1
ATOM 703 N N . VAL A 1 90 ? -11.578 9.289 10.242 1 92.38 90 VAL A N 1
ATOM 704 C CA . VAL A 1 90 ? -10.992 10.406 10.984 1 92.38 90 VAL A CA 1
ATOM 705 C C . VAL A 1 90 ? -11.961 10.875 12.07 1 92.38 90 VAL A C 1
ATOM 707 O O . VAL A 1 90 ? -13.156 11.023 11.812 1 92.38 90 VAL A O 1
ATOM 710 N N . ASN A 1 91 ? -11.492 10.977 13.258 1 91.5 91 ASN A N 1
ATOM 711 C CA . ASN A 1 91 ? -12.289 11.484 14.359 1 91.5 91 ASN A CA 1
ATOM 712 C C . ASN A 1 91 ? -12.234 13.008 14.438 1 91.5 91 ASN A C 1
ATOM 714 O O . ASN A 1 91 ? -11.156 13.586 14.586 1 91.5 91 ASN A O 1
ATOM 718 N N . ILE A 1 92 ? -13.367 13.641 14.359 1 90.94 92 ILE A N 1
ATOM 719 C CA . ILE A 1 92 ? -13.414 15.094 14.375 1 90.94 92 ILE A CA 1
ATOM 720 C C . ILE A 1 92 ? -14.25 15.57 15.562 1 90.94 92 ILE A C 1
ATOM 722 O O . ILE A 1 92 ? -15.242 14.938 15.922 1 90.94 92 ILE A O 1
ATOM 726 N N . ASP A 1 93 ? -13.844 16.516 16.234 1 91.62 93 ASP A N 1
ATOM 727 C CA . ASP A 1 93 ? -14.609 17.234 17.25 1 91.62 93 ASP A CA 1
ATOM 728 C C . ASP A 1 93 ? -14.445 18.734 17.094 1 91.62 93 ASP A C 1
ATOM 730 O O . ASP A 1 93 ? -13.828 19.203 16.125 1 91.62 93 ASP A O 1
ATOM 734 N N . ASP A 1 94 ? -15.07 19.438 18.016 1 92.62 94 ASP A N 1
ATOM 735 C CA . ASP A 1 94 ? -15.102 20.891 17.875 1 92.62 94 ASP A CA 1
ATOM 736 C C . ASP A 1 94 ? -13.695 21.484 17.984 1 92.62 94 ASP A C 1
ATOM 738 O O . ASP A 1 94 ? -13.422 22.547 17.438 1 92.62 94 ASP A O 1
ATOM 742 N N . ASN A 1 95 ? -12.82 20.812 18.562 1 93.75 95 ASN A N 1
ATOM 743 C CA . ASN A 1 95 ? -11.492 21.344 18.844 1 93.75 95 ASN A CA 1
ATOM 744 C C . ASN A 1 95 ? -10.555 21.156 17.656 1 93.75 95 ASN A C 1
ATOM 746 O O . ASN A 1 95 ? -9.57 21.875 17.5 1 93.75 95 ASN A O 1
ATOM 750 N N . ASN A 1 96 ? -10.898 20.203 16.75 1 94.06 96 ASN A N 1
ATOM 751 C CA . ASN A 1 96 ? -9.914 19.891 15.711 1 94.06 96 ASN A CA 1
ATOM 752 C C . ASN A 1 96 ? -10.539 19.938 14.32 1 94.06 96 ASN A C 1
ATOM 754 O O . ASN A 1 96 ? -9.836 19.844 13.312 1 94.06 96 ASN A O 1
ATOM 758 N N . VAL A 1 97 ? -11.867 20.172 14.219 1 92.38 97 VAL A N 1
ATOM 759 C CA . VAL A 1 97 ? -12.594 20.078 12.953 1 92.38 97 VAL A CA 1
ATOM 760 C C . VAL A 1 97 ? -11.992 21.047 11.938 1 92.38 97 VAL A C 1
ATOM 762 O O . VAL A 1 97 ? -11.742 20.656 10.781 1 92.38 97 VAL A O 1
ATOM 765 N N . GLN A 1 98 ? -11.719 22.219 12.352 1 92.88 98 GLN A N 1
ATOM 766 C CA . GLN A 1 98 ? -11.211 23.203 11.414 1 92.88 98 GLN A CA 1
ATOM 767 C C . GLN A 1 98 ? -9.828 22.828 10.906 1 92.88 98 GLN A C 1
ATOM 769 O O . GLN A 1 98 ? -9.555 22.906 9.703 1 92.88 98 GLN A O 1
ATOM 774 N N . ASP A 1 99 ? -8.984 22.391 11.82 1 95.25 99 ASP A N 1
ATOM 775 C CA . ASP A 1 99 ? -7.629 21.984 11.453 1 95.25 99 ASP A CA 1
ATOM 776 C C . ASP A 1 99 ? -7.648 20.781 10.523 1 95.25 99 ASP A C 1
ATOM 778 O O . ASP A 1 99 ? -6.875 20.719 9.562 1 95.25 99 ASP A O 1
ATOM 782 N N . ILE A 1 100 ? -8.508 19.844 10.766 1 94.62 100 ILE A N 1
ATOM 783 C CA . ILE A 1 100 ? -8.617 18.641 9.953 1 94.62 100 ILE A CA 1
ATOM 784 C C . ILE A 1 100 ? -9.086 19 8.547 1 94.62 100 ILE A C 1
ATOM 786 O O . ILE A 1 100 ? -8.508 18.531 7.559 1 94.62 100 ILE A O 1
ATOM 790 N N . LEU A 1 101 ? -10.094 19.828 8.477 1 92.69 101 LEU A N 1
ATOM 791 C CA . LEU A 1 101 ? -10.625 20.203 7.168 1 92.69 101 LEU A CA 1
ATOM 792 C C . LEU A 1 101 ? -9.602 21 6.363 1 92.69 101 LEU A C 1
ATOM 794 O O . LEU A 1 101 ? -9.422 20.75 5.168 1 92.69 101 LEU A O 1
ATOM 798 N N . ALA A 1 102 ? -8.953 21.875 7.035 1 93.94 102 ALA A N 1
ATOM 799 C CA . ALA A 1 102 ? -7.902 22.656 6.375 1 93.94 102 ALA A CA 1
ATOM 800 C C . ALA A 1 102 ? -6.758 21.75 5.922 1 93.94 102 ALA A C 1
ATOM 802 O O . ALA A 1 102 ? -6.246 21.906 4.809 1 93.94 102 ALA A O 1
ATOM 803 N N . GLY A 1 103 ? -6.363 20.828 6.773 1 95.5 103 GLY A N 1
ATOM 804 C CA . GLY A 1 103 ? -5.312 19.875 6.422 1 95.5 103 GLY A CA 1
ATOM 805 C C . GLY A 1 103 ? -5.691 18.953 5.281 1 95.5 103 GLY A C 1
ATOM 806 O O . GLY A 1 103 ? -4.867 18.672 4.41 1 95.5 103 GLY A O 1
ATOM 807 N N . ALA A 1 104 ? -6.895 18.484 5.348 1 94.56 104 ALA A N 1
ATOM 808 C CA . ALA A 1 104 ? -7.383 17.625 4.27 1 94.56 104 ALA A CA 1
ATOM 809 C C . ALA A 1 104 ? -7.332 18.344 2.93 1 94.56 104 ALA A C 1
ATOM 811 O O . ALA A 1 104 ? -6.992 17.75 1.905 1 94.56 104 ALA A O 1
ATOM 812 N N . CYS A 1 105 ? -7.754 19.594 2.928 1 94.5 105 CYS A N 1
ATOM 813 C CA . CYS A 1 105 ? -7.68 20.406 1.722 1 94.5 105 CYS A CA 1
ATOM 814 C C . CYS A 1 105 ? -6.234 20.594 1.272 1 94.5 105 CYS A C 1
ATOM 816 O O . CYS A 1 105 ? -5.926 20.438 0.089 1 94.5 105 CYS A O 1
ATOM 818 N N . LEU A 1 106 ? -5.332 20.906 2.238 1 94.38 106 LEU A N 1
ATOM 819 C CA . LEU A 1 106 ? -3.914 21.094 1.938 1 94.38 106 LEU A CA 1
ATOM 820 C C . LEU A 1 106 ? -3.33 19.844 1.291 1 94.38 106 LEU A C 1
ATOM 822 O O . LEU A 1 106 ? -2.619 19.922 0.288 1 94.38 106 LEU A O 1
ATOM 826 N N . LEU A 1 107 ? -3.723 18.672 1.836 1 95.31 107 LEU A N 1
ATOM 827 C CA . LEU A 1 107 ? -3.156 17.422 1.372 1 95.31 107 LEU A CA 1
ATOM 828 C C . LEU A 1 107 ? -3.961 16.859 0.203 1 95.31 107 LEU A C 1
ATOM 830 O O . LEU A 1 107 ? -3.605 15.82 -0.361 1 95.31 107 LEU A O 1
ATOM 834 N N . GLN A 1 108 ? -5.004 17.516 -0.163 1 94.31 108 GLN A N 1
ATOM 835 C CA . GLN A 1 108 ? -5.836 17.125 -1.295 1 94.31 108 GLN A CA 1
ATOM 836 C C . GLN A 1 108 ? -6.297 15.672 -1.156 1 94.31 108 GLN A C 1
ATOM 838 O O . GLN A 1 108 ? -6.125 14.867 -2.076 1 94.31 108 GLN A O 1
ATOM 843 N N . LEU A 1 109 ? -6.852 15.445 -0.009 1 92.81 109 LEU A N 1
ATOM 844 C CA . LEU A 1 109 ? -7.391 14.117 0.241 1 92.81 109 LEU A CA 1
ATOM 845 C C . LEU A 1 109 ? -8.742 13.938 -0.449 1 92.81 109 LEU A C 1
ATOM 847 O O . LEU A 1 109 ? -9.531 14.875 -0.521 1 92.81 109 LEU A O 1
ATOM 851 N N . SER A 1 110 ? -9.023 12.836 -1.312 1 72.75 110 SER A N 1
ATOM 852 C CA . SER A 1 110 ? -10.211 12.586 -2.125 1 72.75 110 SER A CA 1
ATOM 853 C C . SER A 1 110 ? -11.484 12.734 -1.306 1 72.75 110 SER A C 1
ATOM 855 O O . SER A 1 110 ? -12.477 13.289 -1.788 1 72.75 110 SER A O 1
ATOM 857 N N . ASP A 1 111 ? -11.836 12.109 -0.251 1 65 111 ASP A N 1
ATOM 858 C CA . ASP A 1 111 ? -13.164 11.914 0.326 1 65 111 ASP A CA 1
ATOM 859 C C . ASP A 1 111 ? -13.281 12.617 1.676 1 65 111 ASP A C 1
ATOM 861 O O . ASP A 1 111 ? -14.312 12.516 2.348 1 65 111 ASP A O 1
ATOM 865 N N . VAL A 1 112 ? -12.336 13.367 2.145 1 60.41 112 VAL A N 1
ATOM 866 C CA . VAL A 1 112 ? -12.617 13.992 3.432 1 60.41 112 VAL A CA 1
ATOM 867 C C . VAL A 1 112 ? -13.562 15.18 3.236 1 60.41 112 VAL A C 1
ATOM 869 O O . VAL A 1 112 ? -13.117 16.328 3.205 1 60.41 112 VAL A O 1
ATOM 872 N N . LYS A 1 113 ? -14.555 15.109 2.312 1 50 113 LYS A N 1
ATOM 873 C CA . LYS A 1 113 ? -15.477 16.234 2.248 1 50 113 LYS A CA 1
ATOM 874 C C . LYS A 1 113 ? -16.688 16.016 3.146 1 50 113 LYS A C 1
ATOM 876 O O . LYS A 1 113 ? -17.141 14.883 3.311 1 50 113 LYS A O 1
ATOM 881 N N . MET B 1 1 ? -17.844 14.375 19.375 1 66.25 1 MET B N 1
ATOM 882 C CA . MET B 1 1 ? -16.781 13.719 18.625 1 66.25 1 MET B CA 1
ATOM 883 C C . MET B 1 1 ? -17.344 12.914 17.469 1 66.25 1 MET B C 1
ATOM 885 O O . MET B 1 1 ? -18.312 12.164 17.641 1 66.25 1 MET B O 1
ATOM 889 N N . ARG B 1 2 ? -17.344 13.508 16.344 1 74.12 2 ARG B N 1
ATOM 890 C CA . ARG B 1 2 ? -17.922 12.867 15.172 1 74.12 2 ARG B CA 1
ATOM 891 C C . ARG B 1 2 ? -16.859 12.109 14.391 1 74.12 2 ARG B C 1
ATOM 893 O O . ARG B 1 2 ? -15.75 12.594 14.211 1 74.12 2 ARG B O 1
ATOM 900 N N . ASN B 1 3 ? -17.156 10.766 14.289 1 80.06 3 ASN B N 1
ATOM 901 C CA . ASN B 1 3 ? -16.312 9.922 13.445 1 80.06 3 ASN B CA 1
ATOM 902 C C . ASN B 1 3 ? -16.75 9.984 11.984 1 80.06 3 ASN B C 1
ATOM 904 O O . ASN B 1 3 ? -17.906 9.695 11.664 1 80.06 3 ASN B O 1
ATOM 908 N N . ILE B 1 4 ? -15.938 10.594 11.078 1 81.94 4 ILE B N 1
ATOM 909 C CA . ILE B 1 4 ? -16.219 10.586 9.648 1 81.94 4 ILE B CA 1
ATOM 910 C C . ILE B 1 4 ? -15.609 9.344 9.008 1 81.94 4 ILE B C 1
ATOM 912 O O . ILE B 1 4 ? -14.438 9.016 9.242 1 81.94 4 ILE B O 1
ATOM 916 N N . GLN B 1 5 ? -16.453 8.469 8.555 1 77.56 5 GLN B N 1
ATOM 917 C CA . GLN B 1 5 ? -16.031 7.281 7.824 1 77.56 5 GLN B CA 1
ATOM 918 C C . GLN B 1 5 ? -16.359 7.406 6.336 1 77.56 5 GLN B C 1
ATOM 920 O O . GLN B 1 5 ? -17.5 7.656 5.965 1 77.56 5 GLN B O 1
ATOM 925 N N . CYS B 1 6 ? -15.352 7.449 5.57 1 77.56 6 CYS B N 1
ATOM 926 C CA . CYS B 1 6 ? -15.555 7.461 4.125 1 77.56 6 CYS B CA 1
ATOM 927 C C . CYS B 1 6 ? -15.531 6.047 3.562 1 77.56 6 CYS B C 1
ATOM 929 O O . CYS B 1 6 ? -14.469 5.445 3.432 1 77.56 6 CYS B O 1
ATOM 931 N N . SER B 1 7 ? -16.625 5.488 3.332 1 74.38 7 SER B N 1
ATOM 932 C CA . SER B 1 7 ? -16.781 4.098 2.916 1 74.38 7 SER B CA 1
ATOM 933 C C . SER B 1 7 ? -16.172 3.857 1.542 1 74.38 7 SER B C 1
ATOM 935 O O . SER B 1 7 ? -15.758 2.74 1.229 1 74.38 7 SER B O 1
ATOM 937 N N . SER B 1 8 ? -16.109 4.934 0.804 1 82.81 8 SER B N 1
ATOM 938 C CA . SER B 1 8 ? -15.578 4.781 -0.546 1 82.81 8 SER B CA 1
ATOM 939 C C . SER B 1 8 ? -14.055 4.793 -0.544 1 82.81 8 SER B C 1
ATOM 941 O O . SER B 1 8 ? -13.422 4.484 -1.558 1 82.81 8 SER B O 1
ATOM 943 N N . HIS B 1 9 ? -13.523 5.129 0.592 1 86.81 9 HIS B N 1
ATOM 944 C CA . HIS B 1 9 ? -12.078 5.285 0.656 1 86.81 9 HIS B CA 1
ATOM 945 C C . HIS B 1 9 ? -11.367 3.965 0.386 1 86.81 9 HIS B C 1
ATOM 947 O O . HIS B 1 9 ? -10.391 3.922 -0.367 1 86.81 9 HIS B O 1
ATOM 953 N N . LYS B 1 10 ? -11.875 2.947 0.962 1 84.69 10 LYS B N 1
ATOM 954 C CA . LYS B 1 10 ? -11.242 1.639 0.835 1 84.69 10 LYS B CA 1
ATOM 955 C C . LYS B 1 10 ? -11.164 1.203 -0.626 1 84.69 10 LYS B C 1
ATOM 957 O O . LYS B 1 10 ? -10.102 0.808 -1.108 1 84.69 10 LYS B O 1
ATOM 962 N N . THR B 1 11 ? -12.305 1.316 -1.218 1 86.94 11 THR B N 1
ATOM 963 C CA . THR B 1 11 ? -12.367 0.939 -2.625 1 86.94 11 THR B CA 1
ATOM 964 C C . THR B 1 11 ? -11.469 1.844 -3.467 1 86.94 11 THR B C 1
ATOM 966 O O . THR B 1 11 ? -10.789 1.375 -4.383 1 86.94 11 THR B O 1
ATOM 969 N N . PHE B 1 12 ? -11.508 3.09 -3.125 1 90.69 12 PHE B N 1
ATOM 970 C CA . PHE B 1 12 ? -10.688 4.055 -3.848 1 90.69 12 PHE B CA 1
ATOM 971 C C . PHE B 1 12 ? -9.203 3.746 -3.678 1 90.69 12 PHE B C 1
ATOM 973 O O . PHE B 1 12 ? -8.453 3.715 -4.656 1 90.69 12 PHE B O 1
ATOM 980 N N . LEU B 1 13 ? -8.812 3.484 -2.492 1 92.69 13 LEU B N 1
ATOM 981 C CA . LEU B 1 13 ? -7.414 3.209 -2.195 1 92.69 13 LEU B CA 1
ATOM 982 C C . LEU B 1 13 ? -6.93 1.975 -2.949 1 92.69 13 LEU B C 1
ATOM 984 O O . LEU B 1 13 ? -5.863 1.999 -3.57 1 92.69 13 LEU B O 1
ATOM 988 N N . LEU B 1 14 ? -7.715 0.96 -2.947 1 90.44 14 LEU B N 1
ATOM 989 C CA . LEU B 1 14 ? -7.336 -0.277 -3.623 1 90.44 14 LEU B CA 1
ATOM 990 C C . LEU B 1 14 ? -7.199 -0.056 -5.125 1 90.44 14 LEU B C 1
ATOM 992 O O . LEU B 1 14 ? -6.266 -0.565 -5.75 1 90.44 14 LEU B O 1
ATOM 996 N N . ALA B 1 15 ? -8.141 0.652 -5.66 1 93.25 15 ALA B N 1
ATOM 997 C CA . ALA B 1 15 ? -8.094 0.967 -7.086 1 93.25 15 ALA B CA 1
ATOM 998 C C . ALA B 1 15 ? -6.82 1.739 -7.43 1 93.25 15 ALA B C 1
ATOM 1000 O O . ALA B 1 15 ? -6.184 1.477 -8.453 1 93.25 15 ALA B O 1
ATOM 1001 N N . GLN B 1 16 ? -6.48 2.619 -6.562 1 95.31 16 GLN B N 1
ATOM 1002 C CA . GLN B 1 16 ? -5.293 3.432 -6.797 1 95.31 16 GLN B CA 1
ATOM 1003 C C . GLN B 1 16 ? -4.023 2.592 -6.695 1 95.31 16 GLN B C 1
ATOM 1005 O O . GLN B 1 16 ? -3.078 2.787 -7.461 1 95.31 16 GLN B O 1
ATOM 1010 N N . LEU B 1 17 ? -3.99 1.677 -5.738 1 96.88 17 LEU B N 1
ATOM 1011 C CA . LEU B 1 17 ? -2.84 0.787 -5.633 1 96.88 17 LEU B CA 1
ATOM 1012 C C . LEU B 1 17 ? -2.641 0.003 -6.926 1 96.88 17 LEU B C 1
ATOM 1014 O O . LEU B 1 17 ? -1.515 -0.131 -7.41 1 96.88 17 LEU B O 1
ATOM 1018 N N . GLY B 1 18 ? -3.74 -0.484 -7.438 1 96.25 18 GLY B N 1
ATOM 1019 C CA . GLY B 1 18 ? -3.674 -1.178 -8.711 1 96.25 18 GLY B CA 1
ATOM 1020 C C . GLY B 1 18 ? -3.176 -0.298 -9.844 1 96.25 18 GLY B C 1
ATOM 1021 O O . GLY B 1 18 ? -2.365 -0.733 -10.664 1 96.25 18 GLY B O 1
ATOM 1022 N N . LYS B 1 19 ? -3.668 0.887 -9.891 1 97.06 19 LYS B N 1
ATOM 1023 C CA . LYS B 1 19 ? -3.25 1.837 -10.914 1 97.06 19 LYS B CA 1
ATOM 1024 C C . LYS B 1 19 ? -1.758 2.137 -10.812 1 97.06 19 LYS B C 1
ATOM 1026 O O . LYS B 1 19 ? -1.062 2.205 -11.828 1 97.06 19 LYS B O 1
ATOM 1031 N N . PHE B 1 20 ? -1.283 2.328 -9.648 1 97.25 20 PHE B N 1
ATOM 1032 C CA . PHE B 1 20 ? 0.135 2.592 -9.445 1 97.25 20 PHE B CA 1
ATOM 1033 C C . PHE B 1 20 ? 0.983 1.433 -9.953 1 97.25 20 PHE B C 1
ATOM 1035 O O . PHE B 1 20 ? 2.043 1.645 -10.547 1 97.25 20 PHE B O 1
ATOM 1042 N N . ARG B 1 21 ? 0.503 0.219 -9.703 1 97.5 21 ARG B N 1
ATOM 1043 C CA . ARG B 1 21 ? 1.244 -0.934 -10.203 1 97.5 21 ARG B CA 1
ATOM 1044 C C . ARG B 1 21 ? 1.25 -0.961 -11.727 1 97.5 21 ARG B C 1
ATOM 1046 O O . ARG B 1 21 ? 2.301 -1.141 -12.352 1 97.5 21 ARG B O 1
ATOM 1053 N N . ASN B 1 22 ? 0.094 -0.747 -12.336 1 96.38 22 ASN B N 1
ATOM 1054 C CA . ASN B 1 22 ? -0.041 -0.784 -13.789 1 96.38 22 ASN B CA 1
ATOM 1055 C C . ASN B 1 22 ? 0.832 0.274 -14.461 1 96.38 22 ASN B C 1
ATOM 1057 O O . ASN B 1 22 ? 1.352 0.052 -15.555 1 96.38 22 ASN B O 1
ATOM 1061 N N . ASP B 1 23 ? 1.013 1.364 -13.797 1 96.31 23 ASP B N 1
ATOM 1062 C CA . ASP B 1 23 ? 1.814 2.465 -14.32 1 96.31 23 ASP B CA 1
ATOM 1063 C C . ASP B 1 23 ? 3.273 2.334 -13.898 1 96.31 23 ASP B C 1
ATOM 1065 O O . ASP B 1 23 ? 4.094 3.211 -14.188 1 96.31 23 ASP B O 1
ATOM 1069 N N . SER B 1 24 ? 3.604 1.265 -13.242 1 95.88 24 SER B N 1
ATOM 1070 C CA . SER B 1 24 ? 4.945 1.037 -12.719 1 95.88 24 SER B CA 1
ATOM 1071 C C . SER B 1 24 ? 5.43 2.232 -11.898 1 95.88 24 SER B C 1
ATOM 1073 O O . SER B 1 24 ? 6.598 2.621 -11.992 1 95.88 24 SER B O 1
ATOM 1075 N N . ARG B 1 25 ? 4.508 2.832 -11.148 1 95.56 25 ARG B N 1
ATOM 1076 C CA . ARG B 1 25 ? 4.844 3.957 -10.281 1 95.56 25 ARG B CA 1
ATOM 1077 C C . ARG B 1 25 ? 5.074 3.492 -8.852 1 95.56 25 ARG B C 1
ATOM 1079 O O . ARG B 1 25 ? 4.312 2.682 -8.32 1 95.56 25 ARG B O 1
ATOM 1086 N N . LEU B 1 26 ? 6.16 3.918 -8.289 1 96 26 LEU B N 1
ATOM 1087 C CA . LEU B 1 26 ? 6.574 3.676 -6.906 1 96 26 LEU B CA 1
ATOM 1088 C C . LEU B 1 26 ? 6.809 2.189 -6.66 1 96 26 LEU B C 1
ATOM 1090 O O . LEU B 1 26 ? 6.805 1.736 -5.516 1 96 26 LEU B O 1
ATOM 1094 N N . CYS B 1 27 ? 6.84 1.375 -7.711 1 97.5 27 CYS B N 1
ATOM 1095 C CA . CYS B 1 27 ? 7.191 -0.03 -7.535 1 97.5 27 CYS B CA 1
ATOM 1096 C C . CYS B 1 27 ? 8.602 -0.173 -6.98 1 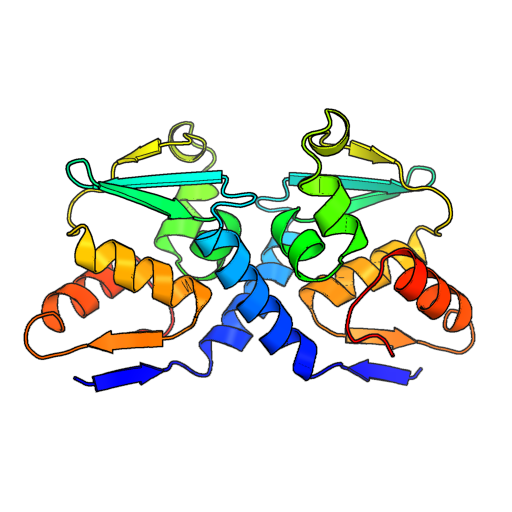97.5 27 CYS B C 1
ATOM 1098 O O . CYS B 1 27 ? 9.531 0.497 -7.441 1 97.5 27 CYS B O 1
ATOM 1100 N N . ASP B 1 28 ? 8.75 -1.116 -6.02 1 96.62 28 ASP B N 1
ATOM 1101 C CA . ASP B 1 28 ? 10.055 -1.211 -5.371 1 96.62 28 ASP B CA 1
ATOM 1102 C C . ASP B 1 28 ? 10.578 -2.645 -5.402 1 96.62 28 ASP B C 1
ATOM 1104 O O . ASP B 1 28 ? 11.555 -2.967 -4.73 1 96.62 28 ASP B O 1
ATOM 1108 N N . VAL B 1 29 ? 9.953 -3.525 -6.098 1 97.5 29 VAL B N 1
ATOM 1109 C CA . VAL B 1 29 ? 10.445 -4.887 -6.273 1 97.5 29 VAL B CA 1
ATOM 1110 C C . VAL B 1 29 ? 10.031 -5.41 -7.648 1 97.5 29 VAL B C 1
ATOM 1112 O O . VAL B 1 29 ? 8.969 -5.059 -8.156 1 97.5 29 VAL B O 1
ATOM 1115 N N . THR B 1 30 ? 10.891 -6.125 -8.195 1 98.12 30 THR B N 1
ATOM 1116 C CA . THR B 1 30 ? 10.609 -6.863 -9.422 1 98.12 30 THR B CA 1
ATOM 1117 C C . THR B 1 30 ? 10.797 -8.359 -9.211 1 98.12 30 THR B C 1
ATOM 1119 O O . THR B 1 30 ? 11.867 -8.805 -8.797 1 98.12 30 THR B O 1
ATOM 1122 N N . LEU B 1 31 ? 9.703 -9.133 -9.453 1 97.69 31 LEU B N 1
ATOM 1123 C CA . LEU B 1 31 ? 9.781 -10.594 -9.398 1 97.69 31 LEU B CA 1
ATOM 1124 C C . LEU B 1 31 ? 10.133 -11.172 -10.766 1 97.69 31 LEU B C 1
ATOM 1126 O O . LEU B 1 31 ? 9.492 -10.836 -11.766 1 97.69 31 LEU B O 1
ATOM 1130 N N . VAL B 1 32 ? 11.172 -11.984 -10.766 1 97.75 32 VAL B N 1
ATOM 1131 C CA . VAL B 1 32 ? 11.688 -12.492 -12.039 1 97.75 32 VAL B CA 1
ATOM 1132 C C . VAL B 1 32 ? 11.477 -14 -12.109 1 97.75 32 VAL B C 1
ATOM 1134 O O . VAL B 1 32 ? 11.875 -14.734 -11.195 1 97.75 32 VAL B O 1
ATOM 1137 N N . VAL B 1 33 ? 10.758 -14.422 -13.164 1 96.69 33 VAL B N 1
ATOM 1138 C CA . VAL B 1 33 ? 10.547 -15.844 -13.438 1 96.69 33 VAL B CA 1
ATOM 1139 C C . VAL B 1 33 ? 10.953 -16.156 -14.875 1 96.69 33 VAL B C 1
ATOM 1141 O O . VAL B 1 33 ? 10.266 -15.758 -15.82 1 96.69 33 VAL B O 1
ATOM 1144 N N . LYS B 1 34 ? 11.992 -16.969 -15.078 1 93.56 34 LYS B N 1
ATOM 1145 C CA . LYS B 1 34 ? 12.461 -17.406 -16.391 1 93.56 34 LYS B CA 1
ATOM 1146 C C . LYS B 1 34 ? 12.461 -16.234 -17.375 1 93.56 34 LYS B C 1
ATOM 1148 O O . LYS B 1 34 ? 11.914 -16.344 -18.484 1 93.56 34 LYS B O 1
ATOM 1153 N N . GLY B 1 35 ? 12.969 -15.141 -17.031 1 94.12 35 GLY B N 1
ATOM 1154 C CA . GLY B 1 35 ? 13.148 -13.984 -17.891 1 94.12 35 GLY B CA 1
ATOM 1155 C C . GLY B 1 35 ? 11.992 -13.008 -17.828 1 94.12 35 GLY B C 1
ATOM 1156 O O . GLY B 1 35 ? 12.117 -11.859 -18.266 1 94.12 35 GLY B O 1
ATOM 1157 N N . THR B 1 36 ? 10.844 -13.438 -17.359 1 97.12 36 THR B N 1
ATOM 1158 C CA . THR B 1 36 ? 9.703 -12.547 -17.188 1 97.12 36 THR B CA 1
ATOM 1159 C C . THR B 1 36 ? 9.859 -11.688 -15.938 1 97.12 36 THR B C 1
ATOM 1161 O O . THR B 1 36 ? 10.266 -12.188 -14.883 1 97.12 36 THR B O 1
ATOM 1164 N N . ARG B 1 37 ? 9.539 -10.367 -16.109 1 97.75 37 ARG B N 1
ATOM 1165 C CA . ARG B 1 37 ? 9.688 -9.406 -15.023 1 97.75 37 ARG B CA 1
ATOM 1166 C C . ARG B 1 37 ? 8.336 -8.852 -14.594 1 97.75 37 ARG B C 1
ATOM 1168 O O . ARG B 1 37 ? 7.574 -8.352 -15.43 1 97.75 37 ARG B O 1
ATOM 1175 N N . ILE B 1 38 ? 8 -8.984 -13.32 1 97.88 38 ILE B N 1
ATOM 1176 C CA . ILE B 1 38 ? 6.734 -8.523 -12.75 1 97.88 38 ILE B CA 1
ATOM 1177 C C . ILE B 1 38 ? 7.004 -7.48 -11.672 1 97.88 38 ILE B C 1
ATOM 1179 O O . ILE B 1 38 ? 7.512 -7.812 -10.594 1 97.88 38 ILE B O 1
ATOM 1183 N N . ASN B 1 39 ? 6.621 -6.258 -11.977 1 98 39 ASN B N 1
ATOM 1184 C CA . ASN B 1 39 ? 6.801 -5.176 -11.016 1 98 39 ASN B CA 1
ATOM 1185 C C . ASN B 1 39 ? 5.684 -5.16 -9.977 1 98 39 ASN B C 1
ATOM 1187 O O . ASN B 1 39 ? 4.523 -5.426 -10.305 1 98 39 ASN B O 1
ATOM 1191 N N . ALA B 1 40 ? 6.059 -4.859 -8.766 1 98.25 40 ALA B N 1
ATOM 1192 C CA . ALA B 1 40 ? 5.07 -4.797 -7.695 1 98.25 40 ALA B CA 1
ATOM 1193 C C . ALA B 1 40 ? 5.559 -3.916 -6.551 1 98.25 40 ALA B C 1
ATOM 1195 O O . ALA B 1 40 ? 6.605 -3.271 -6.656 1 98.25 40 ALA B O 1
ATOM 1196 N N . HIS B 1 41 ? 4.766 -3.752 -5.586 1 98.5 41 HIS B N 1
ATOM 1197 C CA . HIS B 1 41 ? 5.121 -3.088 -4.336 1 98.5 41 HIS B CA 1
ATOM 1198 C C . HIS B 1 41 ? 5.293 -4.098 -3.205 1 98.5 41 HIS B C 1
ATOM 1200 O O . HIS B 1 41 ? 4.395 -4.895 -2.934 1 98.5 41 HIS B O 1
ATOM 1206 N N . ARG B 1 42 ? 6.426 -4.012 -2.51 1 98.06 42 ARG B N 1
ATOM 1207 C CA . ARG B 1 42 ? 6.68 -4.91 -1.389 1 98.06 42 ARG B CA 1
ATOM 1208 C C . ARG B 1 42 ? 5.551 -4.848 -0.367 1 98.06 42 ARG B C 1
ATOM 1210 O O . ARG B 1 42 ? 5.117 -5.879 0.15 1 98.06 42 ARG B O 1
ATOM 1217 N N . LEU B 1 43 ? 5.066 -3.666 -0.089 1 98 43 LEU B N 1
ATOM 1218 C CA . LEU B 1 43 ? 4.043 -3.434 0.926 1 98 43 LEU B CA 1
ATOM 1219 C C . LEU B 1 43 ? 2.775 -4.219 0.608 1 98 43 LEU B C 1
ATOM 1221 O O . LEU B 1 43 ? 2.248 -4.93 1.468 1 98 43 LEU B O 1
ATOM 1225 N N . VAL B 1 44 ? 2.293 -4.09 -0.632 1 97.75 44 VAL B N 1
ATOM 1226 C CA . VAL B 1 44 ? 1.05 -4.742 -1.028 1 97.75 44 VAL B CA 1
ATOM 1227 C C . VAL B 1 44 ? 1.228 -6.258 -0.997 1 97.75 44 VAL B C 1
ATOM 1229 O O . VAL B 1 44 ? 0.367 -6.98 -0.487 1 97.75 44 VAL B O 1
ATOM 1232 N N . LEU B 1 45 ? 2.352 -6.758 -1.511 1 97.38 45 LEU B N 1
ATOM 1233 C CA . LEU B 1 45 ? 2.621 -8.188 -1.507 1 97.38 45 LEU B CA 1
ATOM 1234 C C . LEU B 1 45 ? 2.699 -8.727 -0.08 1 97.38 45 LEU B C 1
ATOM 1236 O O . LEU B 1 45 ? 2.074 -9.734 0.243 1 97.38 45 LEU B O 1
ATOM 1240 N N . ALA B 1 46 ? 3.43 -8.047 0.783 1 97.25 46 ALA B N 1
ATOM 1241 C CA . ALA B 1 46 ? 3.6 -8.469 2.17 1 97.25 46 ALA B CA 1
ATOM 1242 C C . ALA B 1 46 ? 2.27 -8.445 2.918 1 97.25 46 ALA B C 1
ATOM 1244 O O . ALA B 1 46 ? 2.018 -9.289 3.779 1 97.25 46 ALA B O 1
ATOM 1245 N N . ALA B 1 47 ? 1.45 -7.5 2.578 1 96.5 47 ALA B N 1
ATOM 1246 C CA . ALA B 1 47 ? 0.167 -7.332 3.256 1 96.5 47 ALA B CA 1
ATOM 1247 C C . ALA B 1 47 ? -0.815 -8.43 2.846 1 96.5 47 ALA B C 1
ATOM 1249 O O . ALA B 1 47 ? -1.777 -8.703 3.564 1 96.5 47 ALA B O 1
ATOM 1250 N N . SER B 1 48 ? -0.621 -9.039 1.746 1 95.75 48 SER B N 1
ATOM 1251 C CA . SER B 1 48 ? -1.585 -9.984 1.196 1 95.75 48 SER B CA 1
ATOM 1252 C C . SER B 1 48 ? -1.063 -11.414 1.282 1 95.75 48 SER B C 1
ATOM 1254 O O . SER B 1 48 ? -1.83 -12.375 1.145 1 95.75 48 SER B O 1
ATOM 1256 N N . SER B 1 49 ? 0.186 -11.609 1.474 1 96.12 49 SER B N 1
ATOM 1257 C CA . SER B 1 49 ? 0.845 -12.906 1.394 1 96.12 49 SER B CA 1
ATOM 1258 C C . SER B 1 49 ? 1.852 -13.086 2.525 1 96.12 49 SER B C 1
ATOM 1260 O O . SER B 1 49 ? 2.828 -12.344 2.617 1 96.12 49 SER B O 1
ATOM 1262 N N . LYS B 1 50 ? 1.657 -14.133 3.35 1 95.38 50 LYS B N 1
ATOM 1263 C CA . LYS B 1 50 ? 2.592 -14.414 4.438 1 95.38 50 LYS B CA 1
ATOM 1264 C C . LYS B 1 50 ? 3.969 -14.781 3.895 1 95.38 50 LYS B C 1
ATOM 1266 O O . LYS B 1 50 ? 4.988 -14.477 4.512 1 95.38 50 LYS B O 1
ATOM 1271 N N . TYR B 1 51 ? 4.039 -15.391 2.764 1 95.62 51 TYR B N 1
ATOM 1272 C CA . TYR B 1 51 ? 5.285 -15.695 2.068 1 95.62 51 TYR B CA 1
ATOM 1273 C C . TYR B 1 51 ? 6.082 -14.43 1.786 1 95.62 51 TYR B C 1
ATOM 1275 O O . TYR B 1 51 ? 7.25 -14.32 2.172 1 95.62 51 TYR B O 1
ATOM 1283 N N . PHE B 1 52 ? 5.453 -13.477 1.191 1 96.44 52 PHE B N 1
ATOM 1284 C CA . PHE B 1 52 ? 6.121 -12.227 0.854 1 96.44 52 PHE B CA 1
ATOM 1285 C C . PHE B 1 52 ? 6.391 -11.406 2.105 1 96.44 52 PHE B C 1
ATOM 1287 O O . PHE B 1 52 ? 7.398 -10.695 2.186 1 96.44 52 PHE B O 1
ATOM 1294 N N . GLU B 1 53 ? 5.465 -11.484 3.078 1 96.62 53 GLU B N 1
ATOM 1295 C CA . GLU B 1 53 ? 5.719 -10.789 4.34 1 96.62 53 GLU B CA 1
ATOM 1296 C C . GLU B 1 53 ? 7.02 -11.273 4.977 1 96.62 53 GLU B C 1
ATOM 1298 O O . GLU B 1 53 ? 7.863 -10.461 5.359 1 96.62 53 GLU B O 1
ATOM 1303 N N . THR B 1 54 ? 7.188 -12.531 5.098 1 95.56 54 THR B N 1
ATOM 1304 C CA . THR B 1 54 ? 8.391 -13.117 5.668 1 95.56 54 THR B CA 1
ATOM 1305 C C . THR B 1 54 ? 9.617 -12.758 4.836 1 95.56 54 THR B C 1
ATOM 1307 O O . THR B 1 54 ? 10.656 -12.375 5.383 1 95.56 54 THR B O 1
ATOM 1310 N N . MET B 1 55 ? 9.461 -12.805 3.592 1 94.44 55 MET B N 1
ATOM 1311 C CA . MET B 1 55 ? 10.57 -12.531 2.684 1 94.44 55 MET B CA 1
ATOM 1312 C C . MET B 1 55 ? 11.062 -11.094 2.846 1 94.44 55 MET B C 1
ATOM 1314 O O . MET B 1 55 ? 12.266 -10.852 2.939 1 94.44 55 MET B O 1
ATOM 1318 N N . PHE B 1 56 ? 10.133 -10.164 2.908 1 96.06 56 PHE B N 1
ATOM 1319 C CA . PHE B 1 56 ? 10.508 -8.758 2.85 1 96.06 56 PHE B CA 1
ATOM 1320 C C . PHE B 1 56 ? 10.812 -8.219 4.242 1 96.06 56 PHE B C 1
ATOM 1322 O O . PHE B 1 56 ? 11.383 -7.137 4.383 1 96.06 56 PHE B O 1
ATOM 1329 N N . THR B 1 57 ? 10.43 -8.922 5.258 1 94.38 57 THR B N 1
ATOM 1330 C CA . THR B 1 57 ? 10.656 -8.414 6.602 1 94.38 57 THR B CA 1
ATOM 1331 C C . THR B 1 57 ? 11.688 -9.266 7.34 1 94.38 57 THR B C 1
ATOM 1333 O O . THR B 1 57 ? 11.938 -9.062 8.531 1 94.38 57 THR B O 1
ATOM 1336 N N . SER B 1 58 ? 12.258 -10.242 6.777 1 90.44 58 SER B N 1
ATOM 1337 C CA . SER B 1 58 ? 13.211 -11.172 7.383 1 90.44 58 SER B CA 1
ATOM 1338 C C . SER B 1 58 ? 14.516 -10.477 7.73 1 90.44 58 SER B C 1
ATOM 1340 O O . SER B 1 58 ? 15.273 -10.945 8.586 1 90.44 58 SER B O 1
ATOM 1342 N N . GLY B 1 59 ? 14.836 -9.344 7.223 1 85.56 59 GLY B N 1
ATOM 1343 C CA . GLY B 1 59 ? 16.078 -8.633 7.492 1 85.56 59 GLY B CA 1
ATOM 1344 C C . GLY B 1 59 ? 17.25 -9.148 6.684 1 85.56 59 GLY B C 1
ATOM 1345 O O . GLY B 1 59 ? 18.344 -8.578 6.73 1 85.56 59 GLY B O 1
ATOM 1346 N N . MET B 1 60 ? 17.031 -10.086 5.875 1 85.56 60 MET B N 1
ATOM 1347 C CA . MET B 1 60 ? 18.109 -10.648 5.07 1 85.56 60 MET B CA 1
ATOM 1348 C C . MET B 1 60 ? 18.422 -9.766 3.863 1 85.56 60 MET B C 1
ATOM 1350 O O . MET B 1 60 ? 17.547 -9.023 3.398 1 85.56 60 MET B O 1
ATOM 1354 N N . VAL B 1 61 ? 19.578 -9.867 3.404 1 85.19 61 VAL B N 1
ATOM 1355 C CA . VAL B 1 61 ? 20.047 -9.055 2.287 1 85.19 61 VAL B CA 1
ATOM 1356 C C . VAL B 1 61 ? 19.156 -9.273 1.071 1 85.19 61 VAL B C 1
ATOM 1358 O O . VAL B 1 61 ? 18.781 -8.32 0.389 1 85.19 61 VAL B O 1
ATOM 1361 N N . GLU B 1 62 ? 18.812 -10.508 0.83 1 80.81 62 GLU B N 1
ATOM 1362 C CA . GLU B 1 62 ? 18.031 -10.867 -0.344 1 80.81 62 GLU B CA 1
ATOM 1363 C C . GLU B 1 62 ? 16.656 -10.211 -0.312 1 80.81 62 GLU B C 1
ATOM 1365 O O . GLU B 1 62 ? 16.031 -9.992 -1.358 1 80.81 62 GLU B O 1
ATOM 1370 N N . SER B 1 63 ? 16.297 -9.883 0.931 1 83.25 63 SER B N 1
ATOM 1371 C CA . SER B 1 63 ? 14.969 -9.297 1.083 1 83.25 63 SER B CA 1
ATOM 1372 C C . SER B 1 63 ? 14.945 -7.852 0.604 1 83.25 63 SER B C 1
ATOM 1374 O O . SER B 1 63 ? 13.875 -7.285 0.372 1 83.25 63 SER B O 1
ATOM 1376 N N . ARG B 1 64 ? 16.109 -7.344 0.332 1 88.94 64 ARG B N 1
ATOM 1377 C CA . ARG B 1 64 ? 16.203 -5.934 -0.037 1 88.94 64 ARG B CA 1
ATOM 1378 C C . ARG B 1 64 ? 16.562 -5.777 -1.511 1 88.94 64 ARG B C 1
ATOM 1380 O O . ARG B 1 64 ? 16.609 -4.66 -2.031 1 88.94 64 ARG B O 1
ATOM 1387 N N . GLU B 1 65 ? 16.812 -6.895 -2.117 1 92.69 65 GLU B N 1
ATOM 1388 C CA . GLU B 1 65 ? 17.109 -6.836 -3.543 1 92.69 65 GLU B CA 1
ATOM 1389 C C . GLU B 1 65 ? 15.914 -6.359 -4.348 1 92.69 65 GLU B C 1
ATOM 1391 O O . GLU B 1 65 ? 14.766 -6.688 -4.02 1 92.69 65 GLU B O 1
ATOM 1396 N N . HIS B 1 66 ? 16.266 -5.605 -5.34 1 94.69 66 HIS B N 1
ATOM 1397 C CA . HIS B 1 66 ? 15.195 -5.102 -6.191 1 94.69 66 HIS B CA 1
ATOM 1398 C C . HIS B 1 66 ? 14.609 -6.215 -7.051 1 94.69 66 HIS B C 1
ATOM 1400 O O . HIS B 1 66 ? 13.391 -6.309 -7.203 1 94.69 66 HIS B O 1
ATOM 1406 N N . ASP B 1 67 ? 15.586 -6.98 -7.723 1 96.75 67 ASP B N 1
ATOM 1407 C CA . ASP B 1 67 ? 15.156 -8.117 -8.531 1 96.75 67 ASP B CA 1
ATOM 1408 C C . ASP B 1 67 ? 15.219 -9.414 -7.734 1 96.75 67 ASP B C 1
ATOM 1410 O O . ASP B 1 67 ? 16.297 -9.836 -7.309 1 96.75 67 ASP B O 1
ATOM 1414 N N . ILE B 1 68 ? 14.102 -10.031 -7.57 1 96.06 68 ILE B N 1
ATOM 1415 C CA . ILE B 1 68 ? 14.031 -11.289 -6.828 1 96.06 68 ILE B CA 1
ATOM 1416 C C . ILE B 1 68 ? 13.648 -12.422 -7.773 1 96.06 68 ILE B C 1
ATOM 1418 O O . ILE B 1 68 ? 12.594 -12.383 -8.406 1 96.06 68 ILE B O 1
ATOM 1422 N N . LYS B 1 69 ? 14.469 -13.422 -7.859 1 95.69 69 LYS B N 1
ATOM 1423 C CA . LYS B 1 69 ? 14.188 -14.594 -8.68 1 95.69 69 LYS B CA 1
ATOM 1424 C C . LYS B 1 69 ? 13.234 -15.547 -7.965 1 95.69 69 LYS B C 1
ATOM 1426 O O . LYS B 1 69 ? 13.477 -15.922 -6.812 1 95.69 69 LYS B O 1
ATOM 1431 N N . MET B 1 70 ? 12.172 -15.781 -8.602 1 94.44 70 MET B N 1
ATOM 1432 C CA . MET B 1 70 ? 11.195 -16.719 -8.078 1 94.44 70 MET B CA 1
ATOM 1433 C C . MET B 1 70 ? 11.32 -18.078 -8.758 1 94.44 70 MET B C 1
ATOM 1435 O O . MET B 1 70 ? 11.383 -18.156 -9.992 1 94.44 70 MET B O 1
ATOM 1439 N N . ASN B 1 71 ? 11.336 -19.109 -7.938 1 92.69 71 ASN B N 1
ATOM 1440 C CA . ASN B 1 71 ? 11.391 -20.469 -8.445 1 92.69 71 ASN B CA 1
ATOM 1441 C C . ASN B 1 71 ? 10.141 -21.266 -8.07 1 92.69 71 ASN B C 1
ATOM 1443 O O . ASN B 1 71 ? 9.461 -20.922 -7.098 1 92.69 71 ASN B O 1
ATOM 1447 N N . GLY B 1 72 ? 9.789 -22.281 -8.859 1 91.94 72 GLY B N 1
ATOM 1448 C CA . GLY B 1 72 ? 8.703 -23.188 -8.492 1 91.94 72 GLY B CA 1
ATOM 1449 C C . GLY B 1 72 ? 7.336 -22.656 -8.875 1 91.94 72 GLY B C 1
ATOM 1450 O O . GLY B 1 72 ? 6.312 -23.188 -8.445 1 91.94 72 GLY B O 1
ATOM 1451 N N . ILE B 1 73 ? 7.301 -21.547 -9.586 1 95.44 73 ILE B N 1
ATOM 1452 C CA . ILE B 1 73 ? 6.023 -20.984 -10.023 1 95.44 73 ILE B CA 1
ATOM 1453 C C . ILE B 1 73 ? 6.148 -20.453 -11.445 1 95.44 73 ILE B C 1
ATOM 1455 O O . ILE B 1 73 ? 7.168 -19.859 -11.797 1 95.44 73 ILE B O 1
ATOM 1459 N N . GLU B 1 74 ? 5.129 -20.688 -12.188 1 95.94 74 GLU B N 1
ATOM 1460 C CA . GLU B 1 74 ? 5.117 -20.188 -13.562 1 95.94 74 GLU B CA 1
ATOM 1461 C C . GLU B 1 74 ? 4.828 -18.688 -13.594 1 95.94 74 GLU B C 1
ATOM 1463 O O . GLU B 1 74 ? 4.086 -18.172 -12.758 1 95.94 74 GLU B O 1
ATOM 1468 N N . ALA B 1 75 ? 5.32 -18.031 -14.719 1 96.5 75 ALA B N 1
ATOM 1469 C CA . ALA B 1 75 ? 5.191 -16.578 -14.844 1 96.5 75 ALA B CA 1
ATOM 1470 C C . ALA B 1 75 ? 3.725 -16.156 -14.898 1 96.5 75 ALA B C 1
ATOM 1472 O O . ALA B 1 75 ? 3.316 -15.211 -14.219 1 96.5 75 ALA B O 1
ATOM 1473 N N . ARG B 1 76 ? 2.98 -16.844 -15.703 1 95.75 76 ARG B N 1
ATOM 1474 C CA . ARG B 1 76 ? 1.569 -16.5 -15.852 1 95.75 76 ARG B CA 1
ATOM 1475 C C . ARG B 1 76 ? 0.822 -16.656 -14.531 1 95.75 76 ARG B C 1
ATOM 1477 O O . ARG B 1 76 ? -0.016 -15.82 -14.188 1 95.75 76 ARG B O 1
ATOM 1484 N N . THR B 1 77 ? 1.116 -17.688 -13.812 1 96.69 77 THR B N 1
ATOM 1485 C CA . THR B 1 77 ? 0.494 -17.938 -12.516 1 96.69 77 THR B CA 1
ATOM 1486 C C . THR B 1 77 ? 0.885 -16.859 -11.516 1 96.69 77 THR B C 1
ATOM 1488 O O . THR B 1 77 ? 0.03 -16.328 -10.805 1 96.69 77 THR B O 1
ATOM 1491 N N . LEU B 1 78 ? 2.162 -16.547 -11.484 1 97.56 78 LEU B N 1
ATOM 1492 C CA . LEU B 1 78 ? 2.635 -15.508 -10.57 1 97.56 78 LEU B CA 1
ATOM 1493 C C . LEU B 1 78 ? 1.959 -14.172 -10.867 1 97.56 78 LEU B C 1
ATOM 1495 O O . LEU B 1 78 ? 1.503 -13.484 -9.953 1 97.56 78 LEU B O 1
ATOM 1499 N N . ASP B 1 79 ? 1.887 -13.867 -12.102 1 97.25 79 ASP B N 1
ATOM 1500 C CA . ASP B 1 79 ? 1.267 -12.602 -12.5 1 97.25 79 ASP B CA 1
ATOM 1501 C C . ASP B 1 79 ? -0.19 -12.539 -12.047 1 97.25 79 ASP B C 1
ATOM 1503 O O . ASP B 1 79 ? -0.64 -11.516 -11.531 1 97.25 79 ASP B O 1
ATOM 1507 N N . ALA B 1 80 ? -0.924 -13.625 -12.242 1 95.88 80 ALA B N 1
ATOM 1508 C CA . ALA B 1 80 ? -2.32 -13.688 -11.812 1 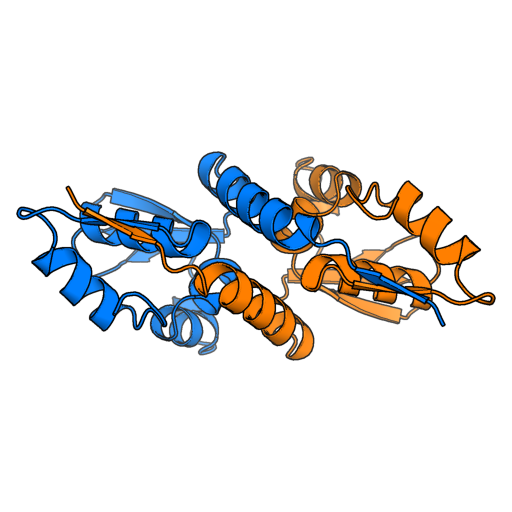95.88 80 ALA B CA 1
ATOM 1509 C C . ALA B 1 80 ? -2.441 -13.523 -10.305 1 95.88 80 ALA B C 1
ATOM 1511 O O . ALA B 1 80 ? -3.346 -12.844 -9.812 1 95.88 80 ALA B O 1
ATOM 1512 N N . LEU B 1 81 ? -1.535 -14.133 -9.609 1 96.62 81 LEU B N 1
ATOM 1513 C CA . LEU B 1 81 ? -1.606 -14.102 -8.156 1 96.62 81 LEU B CA 1
ATOM 1514 C C . LEU B 1 81 ? -1.165 -12.742 -7.621 1 96.62 81 LEU B C 1
ATOM 1516 O O . LEU B 1 81 ? -1.708 -12.258 -6.625 1 96.62 81 LEU B O 1
ATOM 1520 N N . VAL B 1 82 ? -0.151 -12.148 -8.266 1 97.31 82 VAL B N 1
ATOM 1521 C CA . VAL B 1 82 ? 0.216 -10.781 -7.922 1 97.31 82 VAL B CA 1
ATOM 1522 C C . VAL B 1 82 ? -0.964 -9.844 -8.18 1 97.31 82 VAL B C 1
ATOM 1524 O O . VAL B 1 82 ? -1.278 -8.984 -7.359 1 97.31 82 VAL B O 1
ATOM 1527 N N . ASN B 1 83 ? -1.667 -9.992 -9.289 1 95.56 83 ASN B N 1
ATOM 1528 C CA . ASN B 1 83 ? -2.867 -9.211 -9.562 1 95.56 83 ASN B CA 1
ATOM 1529 C C . ASN B 1 83 ? -3.92 -9.398 -8.477 1 95.56 83 ASN B C 1
ATOM 1531 O O . ASN B 1 83 ? -4.59 -8.445 -8.078 1 95.56 83 ASN B O 1
ATOM 1535 N N . PHE B 1 84 ? -4.02 -10.594 -8.047 1 94.94 84 PHE B N 1
ATOM 1536 C CA . PHE B 1 84 ? -4.953 -10.883 -6.965 1 94.94 84 PHE B CA 1
ATOM 1537 C C . PHE B 1 84 ? -4.625 -10.055 -5.727 1 94.94 84 PHE B C 1
ATOM 1539 O O . PHE B 1 84 ? -5.527 -9.57 -5.039 1 94.94 84 PHE B O 1
ATOM 1546 N N . CYS B 1 85 ? -3.371 -9.867 -5.426 1 95.81 85 CYS B N 1
ATOM 1547 C CA . CYS B 1 85 ? -2.959 -9.094 -4.262 1 95.81 85 CYS B CA 1
ATOM 1548 C C . CYS B 1 85 ? -3.473 -7.66 -4.352 1 95.81 85 CYS B C 1
ATOM 1550 O O . CYS B 1 85 ? -3.807 -7.051 -3.332 1 95.81 85 CYS B O 1
ATOM 1552 N N . TYR B 1 86 ? -3.615 -7.125 -5.539 1 95.31 86 TYR B N 1
ATOM 1553 C CA . TYR B 1 86 ? -4.031 -5.738 -5.734 1 95.31 86 TYR B CA 1
ATOM 1554 C C . TYR B 1 86 ? -5.543 -5.641 -5.895 1 95.31 86 TYR B C 1
ATOM 1556 O O . TYR B 1 86 ? -6.141 -4.613 -5.57 1 95.31 86 TYR B O 1
ATOM 1564 N N . SER B 1 87 ? -6.172 -6.68 -6.32 1 91.69 87 SER B N 1
ATOM 1565 C CA . SER B 1 87 ? -7.555 -6.531 -6.77 1 91.69 87 SER B CA 1
ATOM 1566 C C . SER B 1 87 ? -8.5 -7.414 -5.957 1 91.69 87 SER B C 1
ATOM 1568 O O . SER B 1 87 ? -9.695 -7.141 -5.879 1 91.69 87 SER B O 1
ATOM 1570 N N . GLY B 1 88 ? -7.984 -8.5 -5.469 1 91.19 88 GLY B N 1
ATOM 1571 C CA . GLY B 1 88 ? -8.82 -9.484 -4.809 1 91.19 88 GLY B CA 1
ATOM 1572 C C . GLY B 1 88 ? -9.547 -10.391 -5.781 1 91.19 88 GLY B C 1
ATOM 1573 O O . GLY B 1 88 ? -10.492 -11.094 -5.402 1 91.19 88 GLY B O 1
ATOM 1574 N N . GLU B 1 89 ? -9.078 -10.289 -7.02 1 91.25 89 GLU B N 1
ATOM 1575 C CA . GLU B 1 89 ? -9.75 -11.086 -8.047 1 91.25 89 GLU B CA 1
ATOM 1576 C C . GLU B 1 89 ? -8.75 -11.945 -8.82 1 91.25 89 GLU B C 1
ATOM 1578 O O . GLU B 1 89 ? -7.621 -11.516 -9.07 1 91.25 89 GLU B O 1
ATOM 1583 N N . VAL B 1 90 ? -9.18 -13.18 -9.086 1 92.31 90 VAL B N 1
ATOM 1584 C CA . VAL B 1 90 ? -8.375 -14.055 -9.93 1 92.31 90 VAL B CA 1
ATOM 1585 C C . VAL B 1 90 ? -9.281 -14.844 -10.875 1 92.31 90 VAL B C 1
ATOM 1587 O O . VAL B 1 90 ? -10.305 -15.375 -10.453 1 92.31 90 VAL B O 1
ATOM 1590 N N . ASN B 1 91 ? -8.977 -14.812 -12.125 1 91.44 91 ASN B N 1
ATOM 1591 C CA . ASN B 1 91 ? -9.719 -15.578 -13.125 1 91.44 91 ASN B CA 1
ATOM 1592 C C . ASN B 1 91 ? -9.172 -17 -13.25 1 91.44 91 ASN B C 1
ATOM 1594 O O . ASN B 1 91 ? -8 -17.203 -13.562 1 91.44 91 ASN B O 1
ATOM 1598 N N . ILE B 1 92 ? -10.023 -17.969 -13.016 1 90.88 92 ILE B N 1
ATOM 1599 C CA . ILE B 1 92 ? -9.594 -19.359 -13.062 1 90.88 92 ILE B CA 1
ATOM 1600 C C . ILE B 1 92 ? -10.391 -20.109 -14.133 1 90.88 92 ILE B C 1
ATOM 1602 O O . ILE B 1 92 ? -11.578 -19.844 -14.336 1 90.88 92 ILE B O 1
ATOM 1606 N N . ASP B 1 93 ? -9.789 -20.875 -14.867 1 91.31 93 ASP B N 1
ATOM 1607 C CA . ASP B 1 93 ? -10.422 -21.828 -15.781 1 91.31 93 ASP B CA 1
ATOM 1608 C C . ASP B 1 93 ? -9.758 -23.203 -15.695 1 91.31 93 ASP B C 1
ATOM 1610 O O . ASP B 1 93 ? -8.883 -23.422 -14.844 1 91.31 93 ASP B O 1
ATOM 1614 N N . ASP B 1 94 ? -10.242 -24.078 -16.531 1 92.38 94 ASP B N 1
ATOM 1615 C CA . ASP B 1 94 ? -9.781 -25.469 -16.422 1 92.38 94 ASP B CA 1
ATOM 1616 C C . ASP B 1 94 ? -8.289 -25.562 -16.75 1 92.38 94 ASP B C 1
ATOM 1618 O O . ASP B 1 94 ? -7.605 -26.484 -16.281 1 92.38 94 ASP B O 1
ATOM 1622 N N . ASN B 1 95 ? -7.762 -24.672 -17.438 1 93.62 95 ASN B N 1
ATOM 1623 C CA . ASN B 1 95 ? -6.387 -24.75 -17.922 1 93.62 95 ASN B CA 1
ATOM 1624 C C . ASN B 1 95 ? -5.402 -24.219 -16.875 1 93.62 95 ASN B C 1
ATOM 1626 O O . ASN B 1 95 ? -4.223 -24.578 -16.891 1 93.62 95 ASN B O 1
ATOM 1630 N N . ASN B 1 96 ? -5.891 -23.422 -15.891 1 94 96 ASN B N 1
ATOM 1631 C CA . ASN B 1 96 ? -4.922 -22.781 -15 1 94 96 ASN B CA 1
ATOM 1632 C C . ASN B 1 96 ? -5.297 -23 -13.531 1 94 96 ASN B C 1
ATOM 1634 O O . ASN B 1 96 ? -4.531 -22.641 -12.633 1 94 96 ASN B O 1
ATOM 1638 N N . VAL B 1 97 ? -6.457 -23.641 -13.25 1 92.44 97 VAL B N 1
ATOM 1639 C CA . VAL B 1 97 ? -6.992 -23.766 -11.898 1 92.44 97 VAL B CA 1
ATOM 1640 C C . VAL B 1 97 ? -5.969 -24.453 -10.992 1 92.44 97 VAL B C 1
ATOM 1642 O O . VAL B 1 97 ? -5.703 -23.984 -9.883 1 92.44 97 VAL B O 1
ATOM 1645 N N . GLN B 1 98 ? -5.391 -25.469 -11.469 1 92.69 98 GLN B N 1
ATOM 1646 C CA . GLN B 1 98 ? -4.457 -26.234 -10.648 1 92.69 98 GLN B CA 1
ATOM 1647 C C . GLN B 1 98 ? -3.213 -25.406 -10.328 1 92.69 98 GLN B C 1
ATOM 1649 O O . GLN B 1 98 ? -2.76 -25.359 -9.18 1 92.69 98 GLN B O 1
ATOM 1654 N N . ASP B 1 99 ? -2.693 -24.75 -11.352 1 95.25 99 ASP B N 1
ATOM 1655 C CA . ASP B 1 99 ? -1.506 -23.922 -11.172 1 95.25 99 ASP B CA 1
ATOM 1656 C C . ASP B 1 99 ? -1.785 -22.766 -10.219 1 95.25 99 ASP B C 1
ATOM 1658 O O . ASP B 1 99 ? -0.946 -22.422 -9.375 1 95.25 99 ASP B O 1
ATOM 1662 N N . ILE B 1 100 ? -2.928 -22.156 -10.312 1 94.56 100 ILE B N 1
ATOM 1663 C CA . ILE B 1 100 ? -3.305 -21.031 -9.469 1 94.56 100 ILE B CA 1
ATOM 1664 C C . ILE B 1 100 ? -3.428 -21.484 -8.016 1 94.56 100 ILE B C 1
ATOM 1666 O O . ILE B 1 100 ? -2.896 -20.844 -7.109 1 94.56 100 ILE B O 1
ATOM 1670 N N . LEU B 1 101 ? -4.098 -22.609 -7.812 1 92.62 101 LEU B N 1
ATOM 1671 C CA . LEU B 1 101 ? -4.289 -23.094 -6.453 1 92.62 101 LEU B CA 1
ATOM 1672 C C . LEU B 1 101 ? -2.957 -23.484 -5.828 1 92.62 101 LEU B C 1
ATOM 1674 O O . LEU B 1 101 ? -2.699 -23.172 -4.66 1 92.62 101 LEU B O 1
ATOM 1678 N N . ALA B 1 102 ? -2.156 -24.125 -6.605 1 93.88 102 ALA B N 1
ATOM 1679 C CA . ALA B 1 102 ? -0.831 -24.5 -6.121 1 93.88 102 ALA B CA 1
ATOM 1680 C C . ALA B 1 102 ? 0.011 -23.266 -5.816 1 93.88 102 ALA B C 1
ATOM 1682 O O . ALA B 1 102 ? 0.695 -23.219 -4.789 1 93.88 102 ALA B O 1
ATOM 1683 N N . GLY B 1 103 ? -0.04 -22.281 -6.699 1 95.44 103 GLY B N 1
ATOM 1684 C CA . GLY B 1 103 ? 0.683 -21.031 -6.48 1 95.44 103 GLY B CA 1
ATOM 1685 C C . GLY B 1 103 ? 0.188 -20.266 -5.27 1 95.44 103 GLY B C 1
ATOM 1686 O O . GLY B 1 103 ? 0.986 -19.688 -4.52 1 95.44 103 GLY B O 1
ATOM 1687 N N . ALA B 1 104 ? -1.104 -20.219 -5.152 1 94.5 104 ALA B N 1
ATOM 1688 C CA . ALA B 1 104 ? -1.687 -19.547 -3.994 1 94.5 104 ALA B CA 1
ATOM 1689 C C . ALA B 1 104 ? -1.208 -20.172 -2.693 1 94.5 104 ALA B C 1
ATOM 1691 O O . ALA B 1 104 ? -0.948 -19.484 -1.711 1 94.5 104 ALA B O 1
ATOM 1692 N N . CYS B 1 105 ? -1.188 -21.484 -2.654 1 94.5 105 CYS B N 1
ATOM 1693 C CA . CYS B 1 105 ? -0.676 -22.203 -1.489 1 94.5 105 CYS B CA 1
ATOM 1694 C C . CYS B 1 105 ? 0.795 -21.891 -1.255 1 94.5 105 CYS B C 1
ATOM 1696 O O . CYS B 1 105 ? 1.203 -21.609 -0.125 1 94.5 105 CYS B O 1
ATOM 1698 N N . LEU B 1 106 ? 1.6 -21.906 -2.342 1 94.31 106 LEU B N 1
ATOM 1699 C CA . LEU B 1 106 ? 3.023 -21.609 -2.252 1 94.31 106 LEU B CA 1
ATOM 1700 C C . LEU B 1 106 ? 3.248 -20.219 -1.664 1 94.31 106 LEU B C 1
ATOM 1702 O O . LEU B 1 106 ? 4.082 -20.047 -0.773 1 94.31 106 LEU B O 1
ATOM 1706 N N . LEU B 1 107 ? 2.424 -19.281 -2.127 1 95.31 107 LEU B N 1
ATOM 1707 C CA . LEU B 1 107 ? 2.6 -17.891 -1.718 1 95.31 107 LEU B CA 1
ATOM 1708 C C . LEU B 1 107 ? 1.829 -17.594 -0.434 1 95.31 107 LEU B C 1
ATOM 1710 O O . LEU B 1 107 ? 1.894 -16.484 0.095 1 95.31 107 LEU B O 1
ATOM 1714 N N . GLN B 1 108 ? 1.134 -18.562 0.061 1 94.31 108 GLN B N 1
ATOM 1715 C CA . GLN B 1 108 ? 0.391 -18.438 1.31 1 94.31 108 GLN B CA 1
ATOM 1716 C C . GLN B 1 108 ? -0.538 -17.219 1.275 1 94.31 108 GLN B C 1
ATOM 1718 O O . GLN B 1 108 ? -0.513 -16.391 2.182 1 94.31 108 GLN B O 1
ATOM 1723 N N . LEU B 1 109 ? -1.266 -17.219 0.191 1 92.75 109 LEU B N 1
ATOM 1724 C CA . LEU B 1 109 ? -2.248 -16.141 0.056 1 92.75 109 LEU B CA 1
ATOM 1725 C C . LEU B 1 109 ? -3.467 -16.406 0.933 1 92.75 109 LEU B C 1
ATOM 1727 O O . LEU B 1 109 ? -3.875 -17.562 1.101 1 92.75 109 LEU B O 1
ATOM 1731 N N . SER B 1 110 ? -3.883 -15.445 1.833 1 73.06 110 SER B N 1
ATOM 1732 C CA . SER B 1 110 ? -4.988 -15.594 2.775 1 73.06 110 SER B CA 1
ATOM 1733 C C . SER B 1 110 ? -6.199 -16.234 2.107 1 73.06 110 SER B C 1
ATOM 1735 O O . SER B 1 110 ? -6.797 -17.172 2.656 1 73.06 110 SER B O 1
ATOM 1737 N N . ASP B 1 111 ? -7.102 -15.664 1.326 1 64.56 111 ASP B N 1
ATOM 1738 C CA . ASP B 1 111 ? -8.477 -16 0.974 1 64.56 111 ASP B CA 1
ATOM 1739 C C . ASP B 1 111 ? -8.539 -16.719 -0.368 1 64.56 111 ASP B C 1
ATOM 1741 O O . ASP B 1 111 ? -9.625 -17 -0.879 1 64.56 111 ASP B O 1
ATOM 1745 N N . VAL B 1 112 ? -7.492 -17.094 -1.04 1 59.91 112 VAL B N 1
ATOM 1746 C CA . VAL B 1 112 ? -7.746 -17.781 -2.303 1 59.91 112 VAL B CA 1
ATOM 1747 C C . VAL B 1 112 ? -8.258 -19.203 -2.027 1 59.91 112 VAL B C 1
ATOM 1749 O O . VAL B 1 112 ? -7.77 -20.172 -2.609 1 59.91 112 VAL B O 1
ATOM 1752 N N . LYS B 1 113 ? -9.102 -19.422 -0.969 1 50.03 113 LYS B N 1
ATOM 1753 C CA . LYS B 1 113 ? -9.625 -20.781 -0.821 1 50.03 113 LYS B CA 1
ATOM 1754 C C . LYS B 1 113 ? -10.961 -20.938 -1.538 1 50.03 113 LYS B C 1
ATOM 1756 O O . LYS B 1 113 ? -11.742 -19.984 -1.62 1 50.03 113 LYS B O 1
#

Solvent-accessible surface area (backbone atoms only — not comparable to full-atom values): 12292 Å² total; per-residue (Å²): 118,49,72,49,69,38,78,62,40,58,60,46,37,37,52,33,51,38,50,31,45,78,66,63,46,85,51,63,30,30,43,32,26,96,86,44,76,45,70,33,42,60,67,53,43,28,40,41,12,59,46,43,29,50,45,59,65,63,78,47,72,75,39,68,44,46,74,38,79,52,76,98,57,54,54,71,46,49,52,44,51,54,45,21,55,46,68,27,40,42,80,32,35,92,89,43,38,65,56,42,53,52,45,35,60,71,38,39,43,80,65,82,117,117,46,74,50,69,40,78,61,40,58,60,48,36,40,53,33,52,39,49,31,45,78,67,63,47,86,50,63,30,30,44,32,26,97,85,43,77,45,71,33,43,60,65,55,43,28,40,41,12,58,46,43,30,50,45,59,64,63,77,47,72,76,39,68,43,45,73,38,79,51,77,98,55,54,55,71,46,49,52,45,52,55,46,22,54,49,67,28,40,42,82,31,38,92,89,44,40,68,56,41,52,52,45,36,59,72,38,38,41,77,68,86,116

Organism: Trichostrongylus colubriformis (NCBI:txid6319)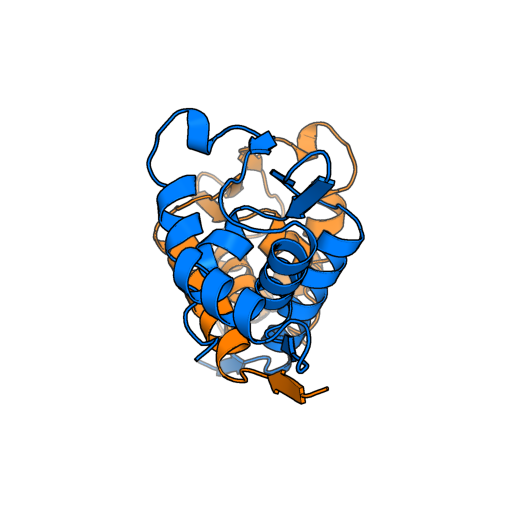

=== Feature glossary ===
The record interleaves many kinds of information about one protein. Here is each kind framed as the question it answers.

Q: Are the domains correctly placed relative to each other?
A: Predicted aligned error is AlphaFold's pairwise confidence. Unlike pLDDT (per-residue), PAE is per-residue-pair and captures whether two parts of the structure are correctly placed relative to each other. Units are ångströms of expected positional error.

Q: Which residues are in helices, strands, or loops?
A: Eight-state secondary structure (DSSP): H is the canonical α-helix, G the tighter 3₁₀-helix, I the wider π-helix; E/B are β-structure, T and S are turns and bends, and '-' is everything else. DSSP derives these from the pattern of main-chain N–H···O=C hydrogen bonds, not from the sequence.

Q: What if only a Cα trace is available?
A: P-SEA three-state annotation labels each residue as helix, strand, or coil based purely on the geometry of the Cα trace. It serves as a fallback when the full backbone (and thus DSSP) is unavailable.

Q: What are the backbone torsion angles?
A: φ (phi) and ψ (psi) are the two rotatable backbone dihedrals per residue: φ is the C(i-1)–N–Cα–C torsion, ψ is the N–Cα–C–N(i+1) torsion, both in degrees on (−180°, 180°]. α-helical residues cluster near (−60°, −45°); β-strand residues near (−120°, +130°). A Ramachandran plot is simply a scatter of (φ, ψ) for every residue.

Q: What known structures does this most resemble?
A: Structural nearest neighbors (via Foldseek easy-search vs the PDB). Reported per hit: target PDB id, E-value, and alignment TM-score. A TM-score above ~0.5 is the conventional threshold for 'same fold'.

Q: What family and function is it annotated with?
A: Database cross-references. InterPro integrates a dozen domain/family signature databases into unified entries with residue-range hits. GO terms attach function/process/location labels with evidence codes. CATH codes position the fold in a four-level structural taxonomy. Organism is the NCBI-taxonomy species name.

Q: Which residues are buried vs exposed?
A: Solvent accessibility: the surface area of each residue that a 1.4 Å water probe can touch, in Å². When only backbone atoms are present the absolute values are lower than full-atom SASA (side chains contribute most of the area) and are flagged as backbone-only.

Q: What do the diagnostic plots show?
A: Three diagnostic plots accompany the record. The Cα contact map visualizes the tertiary structure as a 2D adjacency matrix (8 Å cutoff, sequence-local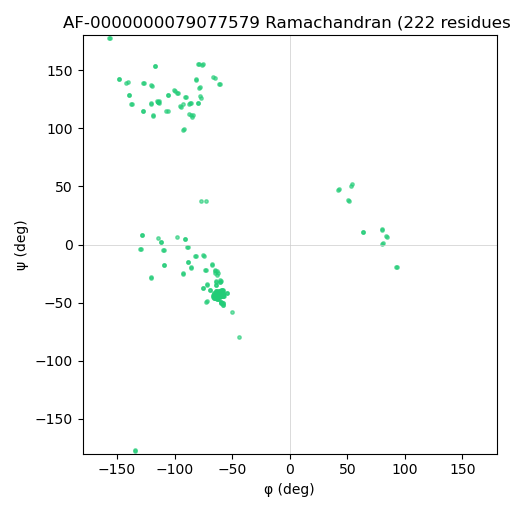 contacts suppressed). The Ramachandran plot shows the distribution of backbone (φ, ψ) torsions, with points in the α and β basins reflecting secondary structure content. The PAE plot shows AlphaFold's inter-residue confidence as a color matrix.

Q: What is the amino-acid chain?
A: The amino-acid sequence is the protein's primary structure: the linear order of residues from the N-terminus to the C-terminus, written in one-letter code. Everything else here — the 3D coordinates, the secondary structure, the domain annotations — is ultimately a consequence of this string.

Q: What do the rendered images show?
A: The six renders are orthographic views along the three Cartesian axes in both directions. Representation (cartoon, sticks, or surface) and color scheme (sequence-rainbow or by-chain) vary across proteins so the training set covers all the common visualization conventions.

Q: Where is each backbone atom in 3D?
A: The mmCIF table is the protein's shape written out atom by atom. For each backbone N, Cα, C, and carbonyl O, it records an (x, y, z) coordinate triple in Å plus the residue type, chain letter, and residue number.

Q: How mobile is each atom in the crystal?
A: For experimental (PDB) structures, the B-factor (temperature factor) quantifies the positional spread of each atom in the crystal — a combination of thermal vibration and static disorder — in units of Å². High B-factors mark flexible loops or poorly resolved regions; low B-factors mark the rigid, well-ordered core.

Q: How big and how compact is the whole molecule?
A: Three whole-structure scalars: the radius of gyration (RMS distance of Cα from centroid, in Å), the count of Cα–Cα contacts (pairs closer than 8 Å and separated by more than four residues in sequence — i.e. tertiary, not local, contacts), and the bounding-box dimensions. Together they distinguish compact globular folds from extended fibres or disordered chains.

Q: What does the local fold look like, residue by residue?
A: A 3Di character summarizes, for each residue, the relative orientation of the Cα frame of its nearest spatial neighbor. Because it encodes fold topology rather than chemistry, 3Di alignments detect remote structural similarity that sequence alignment misses.

Q: How confident is the AlphaFold model at each residue?
A: For AlphaFold models, the B-factor field carries pLDDT — the model's own estimate of local accuracy on a 0–100 scale. Regions with pLDDT<50 should be treated as essentially unmodeled; they often correspond to intrinsically disordered segments.